Protein AF-A0A1N7G7Z3-F1 (afdb_monomer_lite)

Sequence (209 aa):
MSITRPTATTISATSTAPPRSGTTTMPTRAVGVALVGTTIGWGTAMQAIGGREGFGWYSLLGGVAALAFQATLIVLLLLECRTHAMGSGRVARTAHRVQFAVMAGAMVSTVLDAFWALHGTVIWMVFDSCWPLSMVGMAAIGIRIVIAGRWSRPLRWQTLFAQSWVLWAIPLSAVPMIGMVGGLLQILLGYGVLGLMLFRVGRLPITPA

Structure (mmCIF, N/CA/C/O backbone):
data_AF-A0A1N7G7Z3-F1
#
_entry.id   AF-A0A1N7G7Z3-F1
#
loop_
_atom_site.group_PDB
_atom_site.id
_atom_site.type_symbol
_atom_site.label_atom_id
_atom_site.label_alt_id
_atom_site.label_comp_id
_atom_site.label_asym_id
_atom_site.label_entity_id
_atom_site.label_seq_id
_atom_site.pdbx_PDB_ins_code
_atom_site.Cartn_x
_atom_site.Cartn_y
_atom_site.Cartn_z
_atom_site.occupancy
_atom_site.B_iso_or_equiv
_atom_site.auth_seq_id
_atom_site.auth_comp_id
_atom_site.auth_asym_id
_atom_site.auth_atom_id
_atom_site.pdbx_PDB_model_num
ATOM 1 N N . MET A 1 1 ? -34.031 -18.938 84.862 1.00 46.62 1 MET A N 1
ATOM 2 C CA . MET A 1 1 ? -34.509 -19.052 83.466 1.00 46.62 1 MET A CA 1
ATOM 3 C C . MET A 1 1 ? -33.484 -18.346 82.587 1.00 46.62 1 MET A C 1
ATOM 5 O O . MET A 1 1 ? -33.429 -17.127 82.620 1.00 46.62 1 MET A O 1
ATOM 9 N N . SER A 1 2 ? -32.586 -19.091 81.935 1.00 51.75 2 SER A N 1
ATOM 10 C CA . SER A 1 2 ? -31.480 -18.526 81.143 1.00 51.75 2 SER A CA 1
ATOM 11 C C . SER A 1 2 ? -31.816 -18.665 79.659 1.00 51.75 2 SER A C 1
ATOM 13 O O . SER A 1 2 ? -32.100 -19.772 79.209 1.00 51.75 2 SER A O 1
ATOM 15 N N . ILE A 1 3 ? -31.858 -17.549 78.927 1.00 58.94 3 ILE A N 1
ATOM 16 C CA . ILE A 1 3 ? -32.223 -17.496 77.505 1.00 58.94 3 ILE A CA 1
ATOM 17 C C . ILE A 1 3 ? -30.934 -17.483 76.678 1.00 58.94 3 ILE A C 1
ATOM 19 O O . ILE A 1 3 ? -30.202 -16.494 76.666 1.00 58.94 3 ILE A O 1
ATOM 23 N N . THR A 1 4 ? -30.659 -18.582 75.981 1.00 64.38 4 THR A N 1
ATOM 24 C CA . THR A 1 4 ? -29.533 -18.718 75.048 1.00 64.38 4 THR A CA 1
ATOM 25 C C . THR A 1 4 ? -29.879 -18.027 73.725 1.00 64.38 4 THR A C 1
ATOM 27 O O . THR A 1 4 ? -30.847 -18.398 73.063 1.00 64.38 4 THR A O 1
ATOM 30 N N . ARG A 1 5 ? -29.106 -17.007 73.326 1.00 60.16 5 ARG A N 1
ATOM 31 C CA . ARG A 1 5 ? -29.236 -16.347 72.013 1.00 60.16 5 ARG A CA 1
ATOM 32 C C . ARG A 1 5 ? -28.638 -17.235 70.908 1.00 60.16 5 ARG A C 1
ATOM 34 O O . ARG A 1 5 ? -27.517 -17.706 71.089 1.00 60.16 5 ARG A O 1
ATOM 41 N N . PRO A 1 6 ? -29.315 -17.421 69.762 1.00 60.53 6 PRO A N 1
ATOM 42 C CA . PRO A 1 6 ? -28.740 -18.124 68.622 1.00 60.53 6 PRO A CA 1
ATOM 43 C C . PRO A 1 6 ? -27.708 -17.252 67.890 1.00 60.53 6 PRO A C 1
ATOM 45 O O . PRO A 1 6 ? -27.943 -16.078 67.601 1.00 60.53 6 PRO A O 1
ATOM 48 N N . THR A 1 7 ? -26.559 -17.853 67.590 1.00 67.25 7 THR A N 1
ATOM 49 C CA . THR A 1 7 ? -25.477 -17.280 66.782 1.00 67.25 7 THR A CA 1
ATOM 50 C C . THR A 1 7 ? -25.920 -17.189 65.323 1.00 67.25 7 THR A C 1
ATOM 52 O O . THR A 1 7 ? -26.225 -18.205 64.702 1.00 67.25 7 THR A O 1
ATOM 55 N N . ALA A 1 8 ? -25.958 -15.978 64.766 1.00 62.19 8 ALA A N 1
ATOM 56 C CA . ALA A 1 8 ? -26.247 -15.761 63.354 1.00 62.19 8 ALA A CA 1
ATOM 57 C C . ALA A 1 8 ? -25.071 -16.247 62.489 1.00 62.19 8 ALA A C 1
ATOM 59 O O . ALA A 1 8 ? -23.960 -15.724 62.573 1.00 62.19 8 ALA A O 1
ATOM 60 N N . THR A 1 9 ? -25.320 -17.253 61.653 1.00 66.06 9 THR A N 1
ATOM 61 C CA . THR A 1 9 ? -24.391 -17.713 60.618 1.00 66.06 9 THR A CA 1
ATOM 62 C C . THR A 1 9 ? -24.369 -16.700 59.475 1.00 66.06 9 THR A C 1
ATOM 64 O O . THR A 1 9 ? -25.318 -16.600 58.700 1.00 66.06 9 THR A O 1
ATOM 67 N N . THR A 1 10 ? -23.279 -15.945 59.355 1.00 63.88 10 THR A N 1
ATOM 68 C CA . THR A 1 10 ? -23.015 -15.087 58.195 1.00 63.88 10 THR A CA 1
ATOM 69 C C . THR A 1 10 ? -22.726 -15.968 56.979 1.00 63.88 10 THR A C 1
ATOM 71 O O . THR A 1 10 ? -21.644 -16.539 56.861 1.00 63.88 10 THR A O 1
ATOM 74 N N . ILE A 1 11 ? -23.694 -16.094 56.070 1.00 66.19 11 ILE A N 1
ATOM 75 C CA . ILE A 1 11 ? -23.492 -16.724 54.761 1.00 66.19 11 ILE A CA 1
ATOM 76 C C . ILE A 1 11 ? -22.678 -15.744 53.908 1.00 66.19 11 ILE A C 1
ATOM 78 O O . ILE A 1 11 ? -23.183 -14.706 53.481 1.00 66.19 11 ILE A O 1
ATOM 82 N N . SER A 1 12 ? -21.401 -16.051 53.681 1.00 59.47 12 SER A N 1
ATOM 83 C CA . SER A 1 12 ? -20.565 -15.326 52.725 1.00 59.47 12 SER A CA 1
ATOM 84 C C . SER A 1 12 ? -21.146 -15.487 51.321 1.00 59.47 12 SER A C 1
ATOM 86 O O . SER A 1 12 ? -21.067 -16.560 50.726 1.00 59.47 12 SER A O 1
ATOM 88 N N . ALA A 1 13 ? -21.727 -14.415 50.783 1.00 63.44 13 ALA A N 1
ATOM 89 C CA . ALA A 1 13 ? -22.124 -14.350 49.385 1.00 63.44 13 ALA A CA 1
ATOM 90 C C . ALA A 1 13 ? -20.876 -14.523 48.506 1.00 63.44 13 ALA A C 1
ATOM 92 O O . ALA A 1 13 ? -19.998 -13.659 48.465 1.00 63.44 13 ALA A O 1
ATOM 93 N N . THR A 1 14 ? -20.779 -15.659 47.816 1.00 63.41 14 THR A N 1
ATOM 94 C CA . THR A 1 14 ? -19.776 -15.899 46.781 1.00 63.41 14 THR A CA 1
ATOM 95 C C . THR A 1 14 ? -19.992 -14.879 45.665 1.00 63.41 14 THR A C 1
ATOM 97 O O . THR A 1 14 ? -20.898 -15.012 44.843 1.00 63.41 14 THR A O 1
ATOM 100 N N . SER A 1 15 ? -19.174 -13.824 45.667 1.00 61.03 15 SER A N 1
ATOM 101 C CA . SER A 1 15 ? -19.118 -12.826 44.602 1.00 61.03 15 SER A CA 1
ATOM 102 C C . SER A 1 15 ? -18.729 -13.525 43.301 1.00 61.03 15 SER A C 1
ATOM 104 O O . SER A 1 15 ? -17.564 -13.841 43.058 1.00 61.03 15 SER A O 1
ATOM 106 N N . THR A 1 16 ? -19.732 -13.835 42.483 1.00 62.41 16 THR A N 1
ATOM 107 C CA . THR A 1 16 ? -19.531 -14.357 41.135 1.00 62.41 16 THR A CA 1
ATOM 108 C C . THR A 1 16 ? -19.056 -13.185 40.289 1.00 62.41 16 THR A C 1
ATOM 110 O O . THR A 1 16 ? -19.850 -12.340 39.880 1.00 62.41 16 THR A O 1
ATOM 113 N N . ALA A 1 17 ? -17.742 -13.087 40.086 1.00 65.00 17 ALA A N 1
ATOM 114 C CA . ALA A 1 17 ? -17.173 -12.102 39.178 1.00 65.00 17 ALA A CA 1
ATOM 115 C C . ALA A 1 17 ? -17.816 -12.280 37.788 1.00 65.00 17 ALA A C 1
ATOM 117 O O . ALA A 1 17 ? -17.871 -13.412 37.296 1.00 65.00 17 ALA A O 1
ATOM 118 N N . PRO A 1 18 ? -18.313 -11.206 37.146 1.00 64.88 18 PRO A N 1
ATOM 119 C CA . PRO A 1 18 ? -18.920 -11.321 35.829 1.00 64.88 18 PRO A CA 1
ATOM 120 C C . PRO A 1 18 ? -17.894 -11.891 34.839 1.00 64.88 18 PRO A C 1
ATOM 122 O O . PRO A 1 18 ? -16.705 -11.551 34.927 1.00 64.88 18 PRO A O 1
ATOM 125 N N . PRO A 1 19 ? -18.315 -12.756 33.898 1.00 59.06 19 PRO A N 1
ATOM 126 C CA . PRO A 1 19 ? -17.416 -13.293 32.892 1.00 59.06 19 PRO A CA 1
ATOM 127 C C . PRO A 1 19 ? -16.767 -12.124 32.151 1.00 59.06 19 PRO A C 1
ATOM 129 O O . PRO A 1 19 ? -17.447 -11.265 31.591 1.00 59.06 19 PRO A O 1
ATOM 132 N N . ARG A 1 20 ? -15.431 -12.068 32.172 1.00 59.44 20 ARG A N 1
ATOM 133 C CA . ARG A 1 20 ? -14.676 -11.135 31.337 1.00 59.44 20 ARG A CA 1
ATOM 134 C C . ARG A 1 20 ? -14.960 -11.506 29.886 1.00 59.44 20 ARG A C 1
ATOM 136 O O . ARG A 1 20 ? -14.344 -12.428 29.360 1.00 59.44 20 ARG A O 1
ATOM 143 N N . SER A 1 21 ? -15.8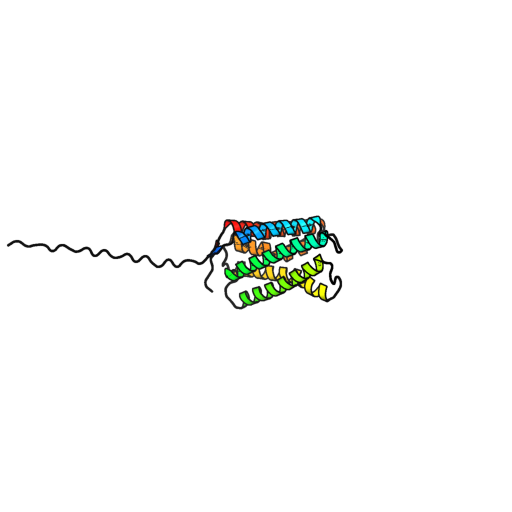85 -10.795 29.248 1.00 58.09 21 SER A N 1
ATOM 144 C CA . SER A 1 21 ? -16.067 -10.806 27.800 1.00 58.09 21 SER A CA 1
ATOM 145 C C . SER A 1 21 ? -14.757 -10.334 27.174 1.00 58.09 21 SER A C 1
ATOM 147 O O . SER A 1 21 ? -14.502 -9.136 27.069 1.00 58.09 21 SER A O 1
ATOM 149 N N . GLY A 1 22 ? -13.858 -11.268 26.873 1.00 60.38 22 GLY A N 1
ATOM 150 C CA . GLY A 1 22 ? -12.545 -10.949 26.336 1.00 60.38 22 GLY A CA 1
ATOM 151 C C . GLY A 1 22 ? -12.704 -10.309 24.966 1.00 60.38 22 GLY A C 1
ATOM 152 O O . GLY A 1 22 ? -13.015 -10.999 23.999 1.00 60.38 22 GLY A O 1
ATOM 153 N N . THR A 1 23 ? -12.490 -8.997 24.866 1.00 71.75 23 THR A N 1
ATOM 154 C CA . THR A 1 23 ? -12.434 -8.309 23.575 1.00 71.75 23 THR A CA 1
ATOM 155 C C . THR A 1 23 ? -11.308 -8.933 22.759 1.00 71.75 23 THR A C 1
ATOM 157 O O . THR A 1 23 ? -10.129 -8.780 23.089 1.00 71.75 23 THR A O 1
ATOM 160 N N . THR A 1 24 ? -11.651 -9.678 21.709 1.00 84.81 24 THR A N 1
ATOM 161 C CA . THR A 1 24 ? -10.646 -10.262 20.821 1.00 84.81 24 THR A CA 1
ATOM 162 C C . THR A 1 24 ? -9.911 -9.127 20.110 1.00 84.81 24 THR A C 1
ATOM 164 O O . THR A 1 24 ? -10.528 -8.181 19.619 1.00 84.81 24 THR A O 1
ATOM 167 N N . THR A 1 25 ? -8.580 -9.187 20.083 1.00 88.94 25 THR A N 1
ATOM 168 C CA . THR A 1 25 ? -7.741 -8.159 19.456 1.00 88.94 25 THR A CA 1
ATOM 169 C C . THR A 1 25 ? -6.789 -8.775 18.443 1.00 88.94 25 THR A C 1
ATOM 171 O O . THR A 1 25 ? -6.317 -9.894 18.634 1.00 88.94 25 THR A O 1
ATOM 174 N N . MET A 1 26 ? -6.479 -8.031 17.382 1.00 90.44 26 MET A N 1
ATOM 175 C CA . MET A 1 26 ? -5.480 -8.407 16.385 1.00 90.44 26 MET A CA 1
ATOM 176 C C . MET A 1 26 ? -4.156 -7.689 16.621 1.00 90.44 26 MET A C 1
ATOM 178 O O . MET A 1 26 ? -4.172 -6.465 16.751 1.00 90.44 26 MET A O 1
ATOM 182 N N . PRO A 1 27 ? -3.010 -8.395 16.637 1.00 93.56 27 PRO A N 1
ATOM 183 C CA . PRO A 1 27 ? -1.702 -7.760 16.729 1.00 93.56 27 PRO A CA 1
ATOM 184 C C . PRO A 1 27 ? -1.373 -6.986 15.445 1.00 93.56 27 PRO A C 1
ATOM 186 O O . PRO A 1 27 ? -1.546 -7.495 14.341 1.00 93.56 27 PRO A O 1
ATOM 189 N N . THR A 1 28 ? -0.854 -5.765 15.587 1.00 96.75 28 THR A N 1
ATOM 190 C CA . THR A 1 28 ? -0.563 -4.864 14.453 1.00 96.75 28 THR A CA 1
ATOM 191 C C . THR A 1 28 ? 0.908 -4.488 14.313 1.00 96.75 28 THR A C 1
ATOM 193 O O . THR A 1 28 ? 1.283 -3.870 13.320 1.00 96.75 28 THR A O 1
ATOM 196 N N . ARG A 1 29 ? 1.769 -4.870 15.268 1.00 97.19 29 ARG A N 1
ATOM 197 C CA . ARG A 1 29 ? 3.187 -4.465 15.265 1.00 97.19 29 ARG A CA 1
ATOM 198 C C . ARG A 1 29 ? 3.951 -4.939 14.037 1.00 97.19 29 ARG A C 1
ATOM 200 O O . ARG A 1 29 ? 4.635 -4.135 13.417 1.00 97.19 29 ARG A O 1
ATOM 207 N N . ALA A 1 30 ? 3.804 -6.213 13.683 1.00 97.31 30 ALA A N 1
ATOM 208 C CA . ALA A 1 30 ? 4.478 -6.788 12.522 1.00 97.31 30 ALA A CA 1
ATOM 209 C C . ALA A 1 30 ? 4.024 -6.118 11.216 1.00 97.31 30 ALA A C 1
ATOM 211 O O . ALA A 1 30 ? 4.864 -5.766 10.395 1.00 97.31 30 ALA A O 1
ATOM 212 N N . VAL A 1 31 ? 2.717 -5.858 11.075 1.00 97.81 31 VAL A N 1
ATOM 213 C CA . VAL A 1 31 ? 2.161 -5.109 9.934 1.00 97.81 31 VAL A CA 1
ATOM 214 C C . VAL A 1 31 ? 2.763 -3.708 9.875 1.00 97.81 31 VAL A C 1
ATOM 216 O O . VAL A 1 31 ? 3.188 -3.272 8.815 1.00 97.81 31 VAL A O 1
ATOM 219 N N . GLY A 1 32 ? 2.861 -3.027 11.021 1.00 98.00 32 GLY A N 1
ATOM 220 C CA . GLY A 1 32 ? 3.461 -1.700 11.113 1.00 98.00 32 GLY A CA 1
ATOM 221 C C . GLY A 1 32 ? 4.932 -1.660 10.689 1.00 98.00 32 GLY A C 1
ATOM 222 O O . GLY A 1 32 ? 5.306 -0.812 9.884 1.00 98.00 32 GLY A O 1
ATOM 223 N N . VAL A 1 33 ? 5.751 -2.596 11.183 1.00 98.50 33 VAL A N 1
ATOM 224 C CA . VAL A 1 33 ? 7.179 -2.702 10.823 1.00 98.50 33 VAL A CA 1
ATOM 225 C C . VAL A 1 33 ? 7.352 -3.020 9.343 1.00 98.50 33 VAL A C 1
ATOM 227 O O . VAL A 1 33 ? 8.122 -2.338 8.668 1.00 98.50 33 VAL A O 1
ATOM 230 N N . ALA A 1 34 ? 6.617 -4.015 8.835 1.00 98.38 34 ALA A N 1
ATOM 231 C CA . ALA A 1 34 ? 6.645 -4.366 7.421 1.00 98.38 34 ALA A CA 1
ATOM 232 C C . ALA A 1 34 ? 6.274 -3.154 6.562 1.00 98.38 34 ALA A C 1
ATOM 234 O O . ALA A 1 34 ? 6.998 -2.830 5.627 1.00 98.38 34 ALA A O 1
ATOM 235 N N . LEU A 1 35 ? 5.208 -2.434 6.933 1.00 98.31 35 LEU A N 1
ATOM 236 C CA . LEU A 1 35 ? 4.720 -1.291 6.169 1.00 98.31 35 LEU A CA 1
ATOM 237 C C . LEU A 1 35 ? 5.753 -0.171 6.123 1.00 98.31 35 LEU A C 1
ATOM 239 O O . LEU A 1 35 ? 6.041 0.310 5.035 1.00 98.31 35 LEU A O 1
ATOM 243 N N . VAL A 1 36 ? 6.378 0.190 7.247 1.00 98.56 36 VAL A N 1
ATOM 244 C CA . VAL A 1 36 ? 7.469 1.181 7.253 1.00 98.56 36 VAL A CA 1
ATOM 245 C C . VAL A 1 36 ? 8.628 0.723 6.365 1.00 98.56 36 VAL A C 1
ATOM 247 O O . VAL A 1 36 ? 9.058 1.473 5.490 1.00 98.56 36 VAL A O 1
ATOM 250 N N . GLY A 1 37 ? 9.107 -0.509 6.559 1.00 98.38 37 GLY A N 1
ATOM 251 C CA . GLY A 1 37 ? 10.270 -1.034 5.846 1.00 98.38 37 GLY A CA 1
ATOM 252 C C . GLY A 1 37 ? 10.066 -1.077 4.333 1.00 98.38 37 GLY A C 1
ATOM 253 O O . GLY A 1 37 ? 10.891 -0.554 3.585 1.00 98.38 37 GLY A O 1
ATOM 254 N N . THR A 1 38 ? 8.947 -1.637 3.869 1.00 98.38 38 THR A N 1
ATOM 255 C CA . THR A 1 38 ? 8.678 -1.756 2.430 1.00 98.38 38 THR A CA 1
ATOM 256 C C . THR A 1 38 ? 8.303 -0.424 1.789 1.00 98.38 38 THR A C 1
ATOM 258 O O . THR A 1 38 ? 8.626 -0.212 0.627 1.00 98.38 38 THR A O 1
ATOM 261 N N . THR A 1 39 ? 7.680 0.498 2.535 1.00 98.00 39 THR A N 1
ATOM 262 C CA . THR A 1 39 ? 7.415 1.875 2.070 1.00 98.00 39 THR A CA 1
ATOM 263 C C . THR A 1 39 ? 8.723 2.608 1.782 1.00 98.00 39 THR A C 1
ATOM 265 O O . THR A 1 39 ? 8.874 3.193 0.713 1.00 98.00 39 THR A O 1
ATOM 268 N N . ILE A 1 40 ? 9.683 2.556 2.714 1.00 97.31 40 ILE A N 1
ATOM 269 C CA . ILE A 1 40 ? 11.003 3.173 2.525 1.00 97.31 40 ILE A CA 1
ATOM 270 C C . ILE A 1 40 ? 11.734 2.484 1.373 1.00 97.31 40 ILE A C 1
ATOM 272 O O . ILE A 1 40 ? 12.188 3.163 0.459 1.00 97.31 40 ILE A O 1
ATOM 276 N N . GLY A 1 41 ? 11.799 1.149 1.379 1.00 96.69 41 GLY A N 1
ATOM 277 C CA . GLY A 1 41 ? 12.506 0.385 0.351 1.00 96.69 41 GLY A CA 1
ATOM 278 C C . GLY A 1 41 ? 12.002 0.679 -1.063 1.00 96.69 41 GLY A C 1
ATOM 279 O O . GLY A 1 41 ? 12.796 0.994 -1.948 1.00 96.69 41 GLY A O 1
ATOM 280 N N . TRP A 1 42 ? 10.684 0.641 -1.271 1.00 96.69 42 TRP A N 1
ATOM 281 C CA . TRP A 1 42 ? 10.097 0.942 -2.575 1.00 96.69 42 TRP A CA 1
ATOM 282 C C . TRP A 1 42 ? 10.200 2.422 -2.947 1.00 96.69 42 TRP A C 1
ATOM 284 O O . TRP A 1 42 ? 10.588 2.730 -4.070 1.00 96.69 42 TRP A O 1
ATOM 294 N N . GLY A 1 43 ? 9.943 3.340 -2.010 1.00 93.81 43 GLY A N 1
ATOM 295 C CA . GLY A 1 43 ? 10.096 4.774 -2.257 1.00 93.81 43 GLY A CA 1
ATOM 296 C C . GLY A 1 43 ? 11.524 5.147 -2.671 1.00 93.81 43 GLY A C 1
ATOM 297 O O . GLY A 1 43 ? 11.726 5.884 -3.635 1.00 93.81 43 GLY A O 1
ATOM 298 N N . THR A 1 44 ? 12.535 4.585 -2.002 1.00 93.06 44 THR A N 1
ATOM 299 C CA . THR A 1 44 ? 13.942 4.770 -2.380 1.00 93.06 44 THR A CA 1
ATOM 300 C C . THR A 1 44 ? 14.247 4.164 -3.749 1.00 93.06 44 THR A C 1
ATOM 302 O O . THR A 1 44 ? 14.925 4.808 -4.549 1.00 93.06 44 THR A O 1
ATOM 305 N N . ALA A 1 45 ? 13.727 2.968 -4.052 1.00 93.62 45 ALA A N 1
ATOM 306 C CA . ALA A 1 45 ? 13.888 2.357 -5.369 1.00 93.62 45 ALA A CA 1
ATOM 307 C C . ALA A 1 45 ? 13.280 3.237 -6.475 1.00 93.62 45 ALA A C 1
ATOM 309 O O . ALA A 1 45 ? 13.971 3.555 -7.439 1.00 93.62 45 ALA A O 1
ATOM 310 N N . MET A 1 46 ? 12.047 3.730 -6.312 1.00 90.00 46 MET A N 1
ATOM 311 C CA . MET A 1 46 ? 11.425 4.645 -7.280 1.00 90.00 46 MET A CA 1
ATOM 312 C C . MET A 1 46 ? 12.318 5.852 -7.596 1.00 90.00 46 MET A C 1
ATOM 314 O O . MET A 1 46 ? 12.528 6.160 -8.766 1.00 90.00 46 MET A O 1
ATOM 318 N N . GLN A 1 47 ? 12.906 6.492 -6.581 1.00 90.00 47 GLN A N 1
ATOM 319 C CA . GLN A 1 47 ? 13.760 7.666 -6.797 1.00 90.00 47 GLN A CA 1
ATOM 320 C C . GLN A 1 47 ? 15.099 7.338 -7.452 1.00 90.00 47 GLN A C 1
ATOM 322 O O . GLN A 1 47 ? 15.587 8.107 -8.276 1.00 90.00 47 GLN A O 1
ATOM 327 N N . ALA A 1 48 ? 15.720 6.225 -7.066 1.00 90.62 48 ALA A N 1
ATOM 328 C CA . ALA A 1 48 ? 17.053 5.882 -7.542 1.00 90.62 48 ALA A CA 1
ATOM 329 C C . ALA A 1 48 ? 17.039 5.343 -8.981 1.00 90.62 48 ALA A C 1
ATOM 331 O O . ALA A 1 48 ? 18.003 5.539 -9.728 1.00 90.62 48 ALA A O 1
ATOM 332 N N . ILE A 1 49 ? 15.981 4.613 -9.352 1.00 91.31 49 ILE A N 1
ATOM 333 C CA . ILE A 1 49 ? 15.974 3.774 -10.559 1.00 91.31 49 ILE A CA 1
ATOM 334 C C . ILE A 1 49 ? 14.678 3.852 -11.380 1.00 91.31 49 ILE A C 1
ATOM 336 O O . ILE A 1 49 ? 14.652 3.299 -12.472 1.00 91.31 49 ILE A O 1
ATOM 340 N N . GLY A 1 50 ? 13.635 4.554 -10.923 1.00 81.81 50 GLY A N 1
ATOM 341 C CA . GLY A 1 50 ? 12.312 4.553 -11.567 1.00 81.81 50 GLY A CA 1
ATOM 342 C C . GLY A 1 50 ? 12.240 5.197 -12.956 1.00 81.81 50 GLY A C 1
ATOM 343 O O . GLY A 1 50 ? 11.287 4.948 -13.679 1.00 81.81 50 GLY A O 1
ATOM 344 N N . GLY A 1 51 ? 13.237 5.994 -13.350 1.00 82.81 51 GLY A N 1
ATOM 345 C CA . GLY A 1 51 ? 13.330 6.578 -14.697 1.00 82.81 51 GLY A CA 1
ATOM 346 C C . GLY A 1 51 ? 14.128 5.741 -15.701 1.00 82.81 51 GLY A C 1
ATOM 347 O O . GLY A 1 51 ? 14.479 6.249 -16.761 1.00 82.81 51 GLY A O 1
ATOM 348 N N . ARG A 1 52 ? 14.513 4.508 -15.350 1.00 87.06 52 ARG A N 1
ATOM 349 C CA . ARG A 1 52 ? 15.322 3.637 -16.212 1.00 87.06 52 ARG A CA 1
ATOM 350 C C . ARG A 1 52 ? 14.437 2.600 -16.890 1.00 87.06 52 ARG A C 1
ATOM 352 O O . ARG A 1 52 ? 13.730 1.864 -16.212 1.00 87.06 52 ARG A O 1
ATOM 359 N N . GLU A 1 53 ? 14.542 2.518 -18.209 1.00 87.69 53 GLU A N 1
ATOM 360 C CA . GLU A 1 53 ? 13.813 1.556 -19.036 1.00 87.69 53 GLU A CA 1
ATOM 361 C C . GLU A 1 53 ? 14.692 0.360 -19.432 1.00 87.69 53 GLU A C 1
ATOM 363 O O . GLU A 1 53 ? 15.925 0.445 -19.442 1.00 87.69 53 GLU A O 1
ATOM 368 N N . GLY A 1 54 ? 14.046 -0.749 -19.796 1.00 90.38 54 GLY A N 1
ATOM 369 C CA . GLY A 1 54 ? 14.691 -1.974 -20.257 1.00 90.38 54 GLY A CA 1
ATOM 370 C C . GLY A 1 54 ? 14.927 -3.019 -19.163 1.00 90.38 54 GLY A C 1
ATOM 371 O O . GLY A 1 54 ? 14.826 -2.760 -17.963 1.00 90.38 54 GLY A O 1
ATOM 372 N N . PHE A 1 55 ? 15.262 -4.235 -19.599 1.00 92.94 55 PHE A N 1
ATOM 373 C CA . PHE A 1 55 ? 15.586 -5.343 -18.703 1.00 92.94 55 PHE A CA 1
ATOM 374 C C . PHE A 1 55 ? 16.987 -5.196 -18.098 1.00 92.94 55 PHE A C 1
ATOM 376 O O . PHE A 1 55 ? 17.970 -4.985 -18.810 1.00 92.94 55 PHE A O 1
ATOM 383 N N . GLY A 1 56 ? 17.101 -5.393 -16.786 1.00 93.19 56 GLY A N 1
ATOM 384 C CA . GLY A 1 56 ? 18.390 -5.488 -16.114 1.00 93.19 56 GLY A CA 1
ATOM 385 C C . GLY A 1 56 ? 18.264 -5.583 -14.600 1.00 93.19 56 GLY A C 1
ATOM 386 O O . GLY A 1 56 ? 17.178 -5.694 -14.037 1.00 93.19 56 GLY A O 1
ATOM 387 N N . TRP A 1 57 ? 19.394 -5.504 -13.901 1.00 94.38 57 TRP A N 1
ATOM 388 C CA . TRP A 1 57 ? 19.383 -5.582 -12.438 1.00 94.38 57 TRP A CA 1
ATOM 389 C C . TRP A 1 57 ? 18.588 -4.434 -11.790 1.00 94.38 57 TRP A C 1
ATOM 391 O O . TRP A 1 57 ? 17.988 -4.630 -10.735 1.00 94.38 57 TRP A O 1
ATOM 401 N N . TYR A 1 58 ? 18.544 -3.261 -12.434 1.00 93.31 58 TYR A N 1
ATOM 402 C CA . TYR A 1 58 ? 17.733 -2.126 -11.995 1.00 93.31 58 TYR A CA 1
ATOM 403 C C . TYR A 1 58 ? 16.235 -2.463 -12.018 1.00 93.31 58 TYR A C 1
ATOM 405 O O . TYR A 1 58 ? 15.578 -2.307 -10.991 1.00 93.31 58 TYR A O 1
ATOM 413 N N . SER A 1 59 ? 15.706 -2.985 -13.133 1.00 93.06 59 SER A N 1
ATOM 414 C CA . SER A 1 59 ? 14.287 -3.361 -13.243 1.00 93.06 59 SER A CA 1
ATOM 415 C C . SER A 1 59 ? 13.921 -4.467 -12.248 1.00 93.06 59 SER A C 1
ATOM 417 O O . SER A 1 59 ? 12.895 -4.377 -11.577 1.00 93.06 59 SER A O 1
ATOM 419 N N . LEU A 1 60 ? 14.801 -5.458 -12.063 1.00 95.81 60 LEU A N 1
ATOM 420 C CA . LEU A 1 60 ? 14.611 -6.530 -11.082 1.00 95.81 60 LEU A CA 1
ATOM 421 C C . LEU A 1 60 ? 14.561 -6.001 -9.644 1.00 95.81 60 LEU A C 1
ATOM 423 O O . LEU A 1 60 ? 13.664 -6.366 -8.886 1.00 95.81 60 LEU A O 1
ATOM 427 N N . LEU A 1 61 ? 15.491 -5.122 -9.261 1.00 96.00 61 LEU A N 1
ATOM 428 C CA . LEU A 1 61 ? 15.517 -4.537 -7.920 1.00 96.00 61 LEU A CA 1
ATOM 429 C C . LEU A 1 61 ? 14.277 -3.670 -7.660 1.00 96.00 61 LEU A C 1
ATOM 431 O O . LEU A 1 61 ? 13.670 -3.771 -6.592 1.00 96.00 61 LEU A O 1
ATOM 435 N N . GLY A 1 62 ? 13.884 -2.850 -8.640 1.00 95.12 62 GLY A N 1
ATOM 436 C CA . GLY A 1 62 ? 12.672 -2.033 -8.572 1.00 95.12 62 GLY A CA 1
ATOM 437 C C . GLY A 1 62 ? 11.416 -2.889 -8.428 1.00 95.12 62 GLY A C 1
ATOM 438 O O . GLY A 1 62 ? 10.598 -2.637 -7.542 1.00 95.12 62 GLY A O 1
ATOM 439 N N . GLY A 1 63 ? 11.318 -3.953 -9.226 1.00 96.19 63 GLY A N 1
ATOM 440 C CA . GLY A 1 63 ? 10.234 -4.927 -9.169 1.00 96.19 63 GLY A CA 1
ATOM 441 C C . GLY A 1 63 ? 10.144 -5.648 -7.826 1.00 96.19 63 GLY A C 1
ATOM 442 O O . GLY A 1 63 ? 9.065 -5.729 -7.247 1.00 96.19 63 GLY A O 1
ATOM 443 N N . VAL A 1 64 ? 11.267 -6.111 -7.267 1.00 98.00 64 VAL A N 1
ATOM 444 C CA . VAL A 1 64 ? 11.296 -6.752 -5.938 1.00 98.00 64 VAL A CA 1
ATOM 445 C C . VAL A 1 64 ? 10.849 -5.783 -4.844 1.00 98.00 64 VAL A C 1
ATOM 447 O O . VAL A 1 64 ? 10.040 -6.154 -3.991 1.00 98.00 64 VAL A O 1
ATOM 450 N N . ALA A 1 65 ? 11.331 -4.537 -4.868 1.00 97.56 65 ALA A N 1
ATOM 451 C CA . ALA A 1 65 ? 10.926 -3.526 -3.895 1.00 97.56 65 ALA A CA 1
ATOM 452 C C . ALA A 1 65 ? 9.421 -3.211 -3.999 1.00 97.56 65 ALA A C 1
ATOM 454 O O . ALA A 1 65 ? 8.729 -3.157 -2.979 1.00 97.56 65 ALA A O 1
ATOM 455 N N . ALA A 1 66 ? 8.901 -3.078 -5.223 1.00 96.88 66 ALA A N 1
ATOM 456 C CA . ALA A 1 66 ? 7.481 -2.863 -5.489 1.00 96.88 66 ALA A CA 1
ATOM 457 C C . ALA A 1 66 ? 6.617 -4.050 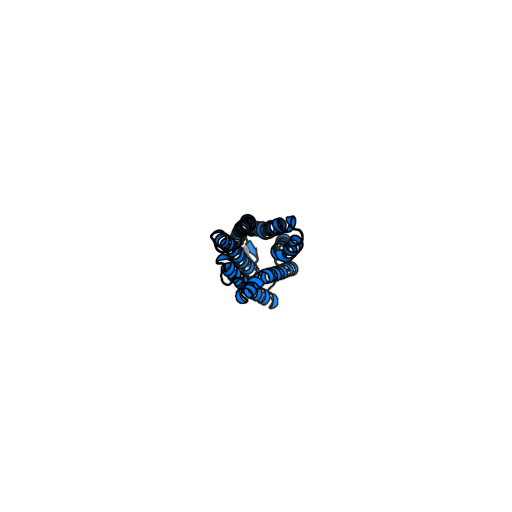-5.034 1.00 96.88 66 ALA A C 1
ATOM 459 O O . ALA A 1 66 ? 5.627 -3.847 -4.331 1.00 96.88 66 ALA A O 1
ATOM 460 N N . LEU A 1 67 ? 7.018 -5.288 -5.342 1.00 98.25 67 LEU A N 1
ATOM 461 C CA . LEU A 1 67 ? 6.321 -6.503 -4.909 1.00 98.25 67 LEU A CA 1
ATOM 462 C C . LEU A 1 67 ? 6.299 -6.638 -3.387 1.00 98.25 67 LEU A C 1
ATOM 464 O O . LEU A 1 67 ? 5.268 -7.002 -2.822 1.00 98.25 67 LEU A O 1
ATOM 468 N N . ALA A 1 68 ? 7.405 -6.317 -2.710 1.00 98.50 68 ALA A N 1
ATOM 469 C CA . ALA A 1 68 ? 7.455 -6.313 -1.252 1.00 98.50 68 ALA A CA 1
ATOM 470 C C . ALA A 1 68 ? 6.464 -5.295 -0.665 1.00 98.50 68 ALA A C 1
ATOM 472 O O . ALA A 1 68 ? 5.731 -5.610 0.272 1.00 98.50 68 ALA A O 1
ATOM 473 N N . PHE A 1 69 ? 6.388 -4.094 -1.244 1.00 98.19 69 PHE A N 1
ATOM 474 C CA . PHE A 1 69 ? 5.409 -3.088 -0.840 1.00 98.19 69 PHE A CA 1
ATOM 475 C C . PHE A 1 69 ? 3.964 -3.542 -1.101 1.00 98.19 69 PHE A C 1
ATOM 477 O O . PHE A 1 69 ? 3.147 -3.508 -0.180 1.00 98.19 69 PHE A O 1
ATOM 484 N N . GLN A 1 70 ? 3.656 -4.054 -2.297 1.00 98.31 70 GLN A N 1
ATOM 485 C CA . GLN A 1 70 ? 2.333 -4.589 -2.651 1.00 98.31 70 GLN A CA 1
ATOM 486 C C . GLN A 1 70 ? 1.908 -5.743 -1.729 1.00 98.31 70 GLN A C 1
ATOM 488 O O . GLN A 1 70 ? 0.774 -5.764 -1.246 1.00 98.31 70 GLN A O 1
ATOM 493 N N . ALA A 1 71 ? 2.816 -6.669 -1.411 1.00 98.44 71 ALA A N 1
ATOM 494 C CA . ALA A 1 71 ? 2.554 -7.755 -0.469 1.00 98.44 71 ALA A CA 1
ATOM 495 C C . ALA A 1 71 ? 2.195 -7.219 0.925 1.00 98.44 71 ALA A C 1
ATOM 497 O O . ALA A 1 71 ? 1.252 -7.699 1.561 1.00 98.44 71 ALA A O 1
ATOM 498 N N . THR A 1 72 ? 2.878 -6.173 1.388 1.00 98.38 72 THR A N 1
ATOM 499 C CA . THR A 1 72 ? 2.528 -5.525 2.653 1.00 98.38 72 THR A CA 1
ATOM 500 C C . THR A 1 72 ? 1.173 -4.813 2.593 1.00 98.38 72 THR A C 1
ATOM 502 O O . THR A 1 72 ? 0.425 -4.857 3.572 1.00 98.38 72 THR A O 1
ATOM 505 N N . LEU A 1 73 ? 0.795 -4.220 1.455 1.00 98.12 73 LEU A N 1
ATOM 506 C CA . LEU A 1 73 ? -0.553 -3.668 1.264 1.00 98.12 73 LEU A CA 1
ATOM 507 C C . LEU A 1 73 ? -1.637 -4.753 1.317 1.00 98.12 73 LEU A C 1
ATOM 509 O O . LEU A 1 73 ? -2.697 -4.524 1.897 1.00 98.12 73 LEU A O 1
ATOM 513 N N . ILE A 1 74 ? -1.371 -5.954 0.795 1.00 98.38 74 ILE A N 1
ATOM 514 C CA . ILE A 1 74 ? -2.270 -7.110 0.952 1.00 98.38 74 ILE A CA 1
ATOM 515 C C . ILE A 1 74 ? -2.428 -7.466 2.433 1.00 98.38 74 ILE A C 1
ATOM 517 O O . ILE A 1 74 ? -3.547 -7.683 2.899 1.00 98.38 74 ILE A O 1
ATOM 521 N N . VAL A 1 75 ? -1.337 -7.485 3.203 1.00 98.19 75 VAL A N 1
ATOM 522 C CA . VAL A 1 75 ? -1.397 -7.732 4.654 1.00 98.19 75 VAL A CA 1
ATOM 523 C C . VAL A 1 75 ? -2.192 -6.639 5.378 1.00 98.19 75 VAL A C 1
ATOM 525 O O . VAL A 1 75 ? -2.980 -6.953 6.274 1.00 98.19 75 VAL A O 1
ATOM 528 N N . LEU A 1 76 ? -2.044 -5.373 4.979 1.00 97.88 76 LEU A N 1
ATOM 529 C CA . LEU A 1 76 ? -2.845 -4.263 5.499 1.00 97.88 76 LEU A CA 1
ATOM 530 C C . LEU A 1 76 ? -4.340 -4.448 5.183 1.00 97.88 76 LEU A C 1
ATOM 532 O O . LEU A 1 76 ? -5.165 -4.368 6.091 1.00 97.88 76 LEU A O 1
ATOM 536 N N . LEU A 1 77 ? -4.695 -4.799 3.945 1.00 97.62 77 LEU A N 1
ATOM 537 C CA . LEU A 1 77 ? -6.075 -5.111 3.552 1.00 97.62 77 LEU A CA 1
ATOM 538 C C . LEU A 1 77 ? -6.650 -6.299 4.333 1.00 97.62 77 LEU A C 1
ATOM 540 O O . LEU A 1 77 ? -7.819 -6.300 4.720 1.00 97.62 77 LEU A O 1
ATOM 544 N N . LEU A 1 78 ? -5.837 -7.322 4.606 1.00 97.06 78 LEU A N 1
ATOM 545 C CA . LEU A 1 78 ? -6.240 -8.450 5.448 1.00 97.06 78 LEU A CA 1
ATOM 546 C C . LEU A 1 78 ? -6.490 -8.010 6.896 1.00 97.06 78 LEU A C 1
ATOM 548 O O . LEU A 1 78 ? -7.434 -8.495 7.525 1.00 97.06 78 LEU A O 1
ATOM 552 N N . LEU A 1 79 ? -5.679 -7.092 7.429 1.00 96.50 79 LEU A N 1
ATOM 553 C CA . LEU A 1 79 ? -5.907 -6.488 8.742 1.00 96.50 79 LEU A CA 1
ATOM 554 C C . LEU A 1 79 ? -7.223 -5.694 8.761 1.00 96.50 79 LEU A C 1
ATOM 556 O O . LEU A 1 79 ? -8.010 -5.838 9.698 1.00 96.50 79 LEU A O 1
ATOM 560 N N . GLU A 1 80 ? -7.504 -4.912 7.722 1.00 96.19 80 GLU A N 1
ATOM 561 C CA . GLU A 1 80 ? -8.759 -4.166 7.559 1.00 96.19 80 GLU A CA 1
ATOM 562 C C . GLU A 1 80 ? -9.976 -5.095 7.466 1.00 96.19 80 GLU A C 1
ATOM 564 O O . GLU A 1 80 ? -10.980 -4.864 8.147 1.00 96.19 80 GLU A O 1
ATOM 569 N N . CYS A 1 81 ? -9.865 -6.201 6.722 1.00 95.19 81 CYS A N 1
ATOM 570 C CA . CYS A 1 81 ? -10.884 -7.252 6.666 1.00 95.19 81 CYS A CA 1
ATOM 571 C C . CYS A 1 81 ? -11.168 -7.831 8.053 1.00 95.19 81 CYS A C 1
ATOM 573 O O . CYS A 1 81 ? -12.318 -7.902 8.481 1.00 95.19 81 CYS A O 1
ATOM 575 N N . ARG A 1 82 ? -10.109 -8.256 8.753 1.00 93.62 82 ARG A N 1
ATOM 576 C CA . ARG A 1 82 ? -10.192 -8.978 10.033 1.00 93.62 82 ARG A CA 1
ATOM 577 C C . ARG A 1 82 ? -10.643 -8.095 11.189 1.00 93.62 82 ARG A C 1
ATOM 579 O O . ARG A 1 82 ? -11.251 -8.587 12.129 1.00 93.62 82 ARG A O 1
ATOM 586 N N . THR A 1 83 ? -10.359 -6.798 11.122 1.00 94.00 83 THR A N 1
ATOM 587 C CA . THR A 1 83 ? -10.843 -5.810 12.099 1.00 94.00 83 THR A CA 1
ATOM 588 C C . THR A 1 83 ? -12.189 -5.203 11.705 1.00 94.00 83 THR A C 1
ATOM 590 O O . THR A 1 83 ? -12.713 -4.363 12.435 1.00 94.00 83 THR A O 1
ATOM 593 N N . HIS A 1 84 ? -12.762 -5.618 10.568 1.00 94.12 84 HIS A N 1
ATOM 594 C CA . HIS A 1 84 ? -13.981 -5.048 9.999 1.00 94.12 84 HIS A CA 1
ATOM 595 C C . HIS A 1 84 ? -13.909 -3.521 9.869 1.00 94.12 84 HIS A C 1
ATOM 597 O O . HIS A 1 84 ? -14.876 -2.819 10.166 1.00 94.12 84 HIS A O 1
ATOM 603 N N . ALA A 1 85 ? -12.772 -2.993 9.405 1.00 93.38 85 ALA A N 1
ATOM 604 C CA . ALA A 1 85 ? -12.508 -1.556 9.325 1.00 93.38 85 ALA A CA 1
ATOM 605 C C . ALA A 1 85 ? -13.579 -0.800 8.512 1.00 93.38 85 ALA A C 1
ATOM 607 O O . ALA A 1 85 ? -14.018 0.274 8.914 1.00 93.38 85 ALA A O 1
ATOM 608 N N . MET A 1 86 ? -14.066 -1.400 7.418 1.00 94.06 86 MET A N 1
ATOM 609 C CA . MET A 1 86 ? -15.173 -0.888 6.591 1.00 94.06 86 MET A CA 1
ATOM 610 C C . MET A 1 86 ? -16.583 -1.298 7.072 1.00 94.06 86 MET A C 1
ATOM 612 O O . MET A 1 86 ? -17.584 -0.902 6.471 1.00 94.06 86 MET A O 1
ATOM 616 N N . GLY A 1 87 ? -16.690 -2.103 8.131 1.00 91.38 87 GLY A N 1
ATOM 617 C CA . GLY A 1 87 ? -17.914 -2.778 8.577 1.00 91.38 87 GLY A CA 1
ATOM 618 C C . GLY A 1 87 ? -18.055 -4.222 8.065 1.00 91.38 87 GLY A C 1
ATOM 619 O O . GLY A 1 87 ? -17.184 -4.743 7.371 1.00 91.38 87 GLY A O 1
ATOM 620 N N . SER A 1 88 ? -19.166 -4.880 8.419 1.00 88.75 88 SER A N 1
ATOM 621 C CA . SER A 1 88 ? -19.413 -6.313 8.168 1.00 88.75 88 SER A CA 1
ATOM 622 C C . SER A 1 88 ? -20.345 -6.610 6.982 1.00 88.75 88 SER A C 1
ATOM 624 O O . SER A 1 88 ? -20.562 -7.773 6.645 1.00 88.75 88 SER A O 1
ATOM 626 N N . GLY A 1 89 ? -20.882 -5.590 6.304 1.00 91.56 89 GLY A N 1
ATOM 627 C CA . GLY A 1 89 ? -21.873 -5.749 5.230 1.00 91.56 89 GLY A CA 1
ATOM 628 C C . GLY A 1 89 ? -21.347 -6.388 3.932 1.00 91.56 89 GLY A C 1
ATOM 629 O O . GLY A 1 89 ? -20.141 -6.499 3.701 1.00 91.56 89 GLY A O 1
ATOM 630 N N . ARG A 1 90 ? -22.271 -6.764 3.030 1.00 93.25 90 ARG A N 1
ATOM 631 C CA . ARG A 1 90 ? -21.944 -7.340 1.704 1.00 93.25 90 ARG A CA 1
ATOM 632 C C . ARG A 1 90 ? -21.015 -6.439 0.891 1.00 93.25 90 ARG A C 1
ATOM 634 O O . ARG A 1 90 ? -20.062 -6.941 0.313 1.00 93.25 90 ARG A O 1
ATOM 641 N N . VAL A 1 91 ? -21.259 -5.127 0.911 1.00 92.94 91 VAL A N 1
ATOM 642 C CA . VAL A 1 91 ? -20.440 -4.130 0.204 1.00 92.94 91 VAL A CA 1
ATOM 643 C C . VAL A 1 91 ? -18.982 -4.184 0.660 1.00 92.94 91 VAL A C 1
ATOM 645 O O . VAL A 1 91 ? -18.097 -4.270 -0.181 1.00 92.94 91 VAL A O 1
ATOM 648 N N . ALA A 1 92 ? -18.724 -4.225 1.972 1.00 93.62 92 ALA A N 1
ATOM 649 C CA . ALA A 1 92 ? -17.362 -4.306 2.501 1.00 93.62 92 ALA A CA 1
ATOM 650 C C . ALA A 1 92 ? -16.658 -5.598 2.060 1.00 93.62 92 ALA A C 1
ATOM 652 O O . ALA A 1 92 ? -15.485 -5.572 1.698 1.00 93.62 92 ALA A O 1
ATOM 653 N N . ARG A 1 93 ? -17.370 -6.733 2.042 1.00 94.06 93 ARG A N 1
ATOM 654 C CA . ARG A 1 93 ? -16.806 -8.010 1.575 1.00 94.06 93 ARG A CA 1
ATOM 655 C C . ARG A 1 93 ? -16.501 -7.999 0.080 1.00 94.06 93 ARG A C 1
ATOM 657 O O . ARG A 1 93 ? -15.434 -8.454 -0.317 1.00 94.06 93 ARG A O 1
ATOM 664 N N . THR A 1 94 ? -17.420 -7.491 -0.740 1.00 95.94 94 THR A N 1
ATOM 665 C CA . THR A 1 94 ? -17.216 -7.396 -2.190 1.00 95.94 94 THR A CA 1
ATOM 666 C C . THR A 1 94 ? -16.075 -6.442 -2.519 1.00 95.94 94 THR A C 1
ATOM 668 O O . THR A 1 94 ? -15.212 -6.811 -3.306 1.00 95.94 94 THR A O 1
ATOM 671 N N . ALA A 1 95 ? -16.016 -5.277 -1.868 1.00 96.12 95 ALA A N 1
ATOM 672 C CA . ALA A 1 95 ? -14.949 -4.301 -2.069 1.00 96.12 95 ALA A CA 1
ATOM 673 C C . ALA A 1 95 ? -13.564 -4.907 -1.803 1.00 96.12 95 ALA A C 1
ATOM 675 O O . ALA A 1 95 ? -12.704 -4.835 -2.672 1.00 96.12 95 ALA A O 1
ATOM 676 N N . HIS A 1 96 ? -13.365 -5.598 -0.673 1.00 96.81 96 HIS A N 1
ATOM 677 C CA . HIS A 1 96 ? -12.085 -6.265 -0.410 1.00 96.81 96 HIS A CA 1
ATOM 678 C C . HIS A 1 96 ? -11.774 -7.374 -1.423 1.00 96.81 96 HIS A C 1
ATOM 680 O O . HIS A 1 96 ? -10.635 -7.490 -1.853 1.00 96.81 96 HIS A O 1
ATOM 686 N N . ARG A 1 97 ? -12.759 -8.186 -1.836 1.00 97.56 97 ARG A N 1
ATOM 687 C CA . ARG A 1 97 ? -12.536 -9.247 -2.840 1.00 97.56 97 ARG A CA 1
ATOM 688 C C . ARG A 1 97 ? -12.094 -8.679 -4.184 1.00 97.56 97 ARG A C 1
ATOM 690 O O . ARG A 1 97 ? -11.123 -9.169 -4.750 1.00 97.56 97 ARG A O 1
ATOM 697 N N . VAL A 1 98 ? -12.795 -7.653 -4.667 1.00 98.12 98 VAL A N 1
ATOM 698 C CA . VAL A 1 98 ? -12.430 -6.946 -5.901 1.00 98.12 98 VAL A CA 1
ATOM 699 C C . VAL A 1 98 ? -11.042 -6.342 -5.747 1.00 98.12 98 VAL A C 1
ATOM 701 O O . VAL A 1 98 ? -10.196 -6.546 -6.608 1.00 98.12 98 VAL A O 1
ATOM 704 N N . GLN A 1 99 ? -10.765 -5.693 -4.616 1.00 98.31 99 GLN A N 1
ATOM 705 C CA . GLN A 1 99 ? -9.463 -5.093 -4.366 1.00 98.31 99 GLN A CA 1
ATOM 706 C C . GLN A 1 99 ? -8.327 -6.120 -4.352 1.00 98.31 99 GLN A C 1
ATOM 708 O O . GLN A 1 99 ? -7.287 -5.867 -4.948 1.00 98.31 99 GLN A O 1
ATOM 713 N N . PHE A 1 100 ? -8.506 -7.288 -3.726 1.00 98.50 100 PHE A N 1
ATOM 714 C CA . PHE A 1 100 ? -7.502 -8.355 -3.771 1.00 98.50 100 PHE A CA 1
ATOM 715 C C . PHE A 1 100 ? -7.274 -8.866 -5.195 1.00 98.50 100 PHE A C 1
ATOM 717 O O . PHE A 1 100 ? -6.128 -9.101 -5.566 1.00 98.50 100 PHE A O 1
ATOM 724 N N . ALA A 1 101 ? -8.332 -9.004 -6.001 1.00 98.38 101 ALA A N 1
ATOM 725 C CA . ALA A 1 101 ? -8.208 -9.429 -7.394 1.00 98.38 101 ALA A CA 1
ATOM 726 C C . ALA A 1 101 ? -7.445 -8.397 -8.241 1.00 98.38 101 ALA A C 1
ATOM 728 O O . ALA A 1 101 ? -6.520 -8.755 -8.966 1.00 98.38 101 ALA A O 1
ATOM 729 N N . VAL A 1 102 ? -7.780 -7.112 -8.101 1.00 98.31 102 VAL A N 1
ATOM 730 C CA . VAL A 1 102 ? -7.092 -6.023 -8.807 1.00 98.31 102 VAL A CA 1
ATOM 731 C C . VAL A 1 102 ? -5.638 -5.902 -8.337 1.00 98.31 102 VAL A C 1
ATOM 733 O O . VAL A 1 102 ? -4.741 -5.773 -9.161 1.00 98.31 102 VAL A O 1
ATOM 736 N N . MET A 1 103 ? -5.371 -6.023 -7.033 1.00 98.12 103 MET A N 1
ATOM 737 C CA . MET A 1 103 ? -4.007 -6.021 -6.494 1.00 98.12 103 MET A CA 1
ATOM 738 C C . MET A 1 103 ? -3.188 -7.209 -7.013 1.00 98.12 103 MET A C 1
ATOM 740 O O . MET A 1 103 ? -2.020 -7.039 -7.344 1.00 98.12 103 MET A O 1
ATOM 744 N N . ALA A 1 104 ? -3.789 -8.396 -7.138 1.00 98.19 104 ALA A N 1
ATOM 745 C CA . ALA A 1 104 ? -3.123 -9.546 -7.746 1.00 98.19 104 ALA A CA 1
ATOM 746 C C . ALA A 1 104 ? -2.751 -9.266 -9.211 1.00 98.19 104 ALA A C 1
ATOM 748 O O . ALA A 1 104 ? -1.622 -9.541 -9.609 1.00 98.19 104 ALA A O 1
ATOM 749 N N . GLY A 1 105 ? -3.651 -8.649 -9.985 1.00 98.19 105 GLY A N 1
ATOM 750 C CA . GLY A 1 105 ? -3.345 -8.176 -11.338 1.00 98.19 105 GLY A CA 1
ATOM 751 C C . GLY A 1 105 ? -2.197 -7.161 -11.363 1.00 98.19 105 GLY A C 1
ATOM 752 O O . GLY A 1 105 ? -1.277 -7.295 -12.163 1.00 98.19 105 GLY A O 1
ATOM 753 N N . ALA A 1 106 ? -2.185 -6.206 -10.430 1.00 97.88 106 ALA A N 1
ATOM 754 C CA . ALA A 1 106 ? -1.107 -5.227 -10.307 1.00 97.88 106 ALA A CA 1
ATOM 755 C C . ALA A 1 106 ? 0.241 -5.875 -9.945 1.00 97.88 106 ALA A C 1
ATOM 757 O O . ALA A 1 106 ? 1.277 -5.438 -10.430 1.00 97.88 106 ALA A O 1
ATOM 758 N N . MET A 1 107 ? 0.251 -6.926 -9.120 1.00 98.38 107 MET A N 1
ATOM 759 C CA . MET A 1 107 ? 1.472 -7.684 -8.824 1.00 98.38 107 MET A CA 1
ATOM 760 C C . MET A 1 107 ? 1.966 -8.467 -10.041 1.00 98.38 107 MET A C 1
ATOM 762 O O . MET A 1 107 ? 3.172 -8.534 -10.264 1.00 98.38 107 MET A O 1
ATOM 766 N N . VAL A 1 108 ? 1.056 -9.034 -10.843 1.00 98.25 108 VAL A N 1
ATOM 767 C CA . VAL A 1 108 ? 1.420 -9.648 -12.130 1.00 98.25 108 VAL A CA 1
ATOM 768 C C . VAL A 1 108 ? 2.054 -8.604 -13.044 1.00 98.25 108 VAL A C 1
ATOM 770 O O . VAL A 1 108 ? 3.107 -8.889 -13.606 1.00 98.25 108 VAL A O 1
ATOM 773 N N . SER A 1 109 ? 1.486 -7.395 -13.125 1.00 97.38 109 SER A N 1
ATOM 774 C CA . SER A 1 109 ? 2.107 -6.291 -13.867 1.00 97.38 109 SER A CA 1
ATOM 775 C C . SER A 1 109 ? 3.523 -6.018 -13.387 1.00 97.38 109 SER A C 1
ATOM 777 O O . SER A 1 109 ? 4.443 -6.071 -14.187 1.00 97.38 109 SER A O 1
ATOM 779 N N . THR A 1 110 ? 3.732 -5.863 -12.076 1.00 96.81 110 THR A N 1
ATOM 780 C CA . THR A 1 110 ? 5.068 -5.627 -11.510 1.00 96.81 110 THR A CA 1
ATOM 781 C C . THR A 1 110 ? 6.068 -6.722 -11.890 1.00 96.81 110 THR A C 1
ATOM 783 O O . THR A 1 110 ? 7.243 -6.437 -12.113 1.00 96.81 110 THR A O 1
ATOM 786 N N . VAL A 1 111 ? 5.635 -7.987 -11.959 1.00 97.75 111 VAL A N 1
ATOM 787 C CA . VAL A 1 111 ? 6.493 -9.089 -12.423 1.00 97.75 111 VAL A CA 1
ATOM 788 C C . VAL A 1 111 ? 6.812 -8.930 -13.908 1.00 97.75 111 VAL A C 1
ATOM 790 O O . VAL A 1 111 ? 7.977 -9.030 -14.284 1.00 97.75 111 VAL A O 1
ATOM 793 N N . LEU A 1 112 ? 5.812 -8.661 -14.750 1.00 96.38 112 LEU A N 1
ATOM 794 C CA . LEU A 1 112 ? 6.041 -8.402 -16.174 1.00 96.38 112 LEU A CA 1
ATOM 795 C C . LEU A 1 112 ? 7.007 -7.222 -16.370 1.00 96.38 112 LEU A C 1
ATOM 797 O O . LEU A 1 112 ? 7.947 -7.337 -17.155 1.00 96.38 112 LEU A O 1
ATOM 801 N N . ASP A 1 113 ? 6.851 -6.160 -15.580 1.00 93.88 113 ASP A N 1
ATOM 802 C CA . ASP A 1 113 ? 7.710 -4.977 -15.577 1.00 93.88 113 ASP A CA 1
ATOM 803 C C . ASP A 1 113 ? 9.150 -5.300 -15.180 1.00 93.88 113 ASP A C 1
ATOM 805 O O . ASP A 1 113 ? 10.097 -4.965 -15.894 1.00 93.88 113 ASP A O 1
ATOM 809 N N . ALA A 1 114 ? 9.329 -6.039 -14.083 1.00 95.06 114 ALA A N 1
ATOM 810 C CA . ALA A 1 114 ? 10.642 -6.425 -13.576 1.00 95.06 114 ALA A CA 1
ATOM 811 C C . ALA A 1 114 ? 11.473 -7.197 -14.613 1.00 95.06 114 ALA A C 1
ATOM 813 O O . ALA A 1 114 ? 12.687 -6.993 -14.721 1.00 95.06 114 ALA A O 1
ATOM 814 N N . PHE A 1 115 ? 10.814 -8.068 -15.382 1.00 96.31 115 PHE A N 1
ATOM 815 C CA . PHE A 1 115 ? 11.433 -8.903 -16.412 1.00 96.31 115 PHE A CA 1
ATOM 816 C C . PHE A 1 115 ? 11.371 -8.302 -17.819 1.00 96.31 115 PHE A C 1
ATOM 818 O O . PHE A 1 115 ? 11.802 -8.951 -18.771 1.00 96.31 115 PHE A O 1
ATOM 825 N N . TRP A 1 116 ? 10.840 -7.086 -17.966 1.00 93.75 116 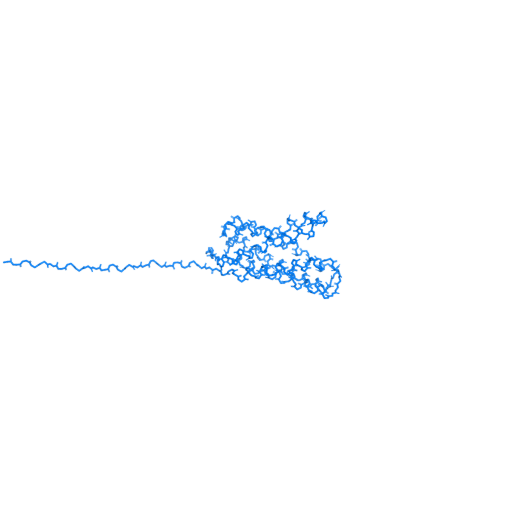TRP A N 1
ATOM 826 C CA . TRP A 1 116 ? 10.558 -6.471 -19.265 1.00 93.75 116 TRP A CA 1
ATOM 827 C C . TRP A 1 116 ? 9.731 -7.373 -20.204 1.00 93.75 116 TRP A C 1
ATOM 829 O O . TRP A 1 116 ? 9.824 -7.319 -21.432 1.00 93.75 116 TRP A O 1
ATOM 839 N N . ALA A 1 117 ? 8.919 -8.253 -19.626 1.00 93.56 117 ALA A N 1
ATOM 840 C CA . ALA A 1 117 ? 8.169 -9.258 -20.352 1.00 93.56 117 ALA A CA 1
ATOM 841 C C . ALA A 1 117 ? 6.911 -8.634 -20.962 1.00 93.56 117 ALA A C 1
ATOM 843 O O . ALA A 1 117 ? 6.206 -7.871 -20.308 1.00 93.56 117 ALA A O 1
ATOM 844 N N . LEU A 1 118 ? 6.611 -8.990 -22.215 1.00 93.69 118 LEU A N 1
ATOM 845 C CA . LEU A 1 118 ? 5.376 -8.604 -22.913 1.00 93.69 118 LEU A CA 1
ATOM 846 C C . LEU A 1 118 ? 5.143 -7.083 -23.050 1.00 93.69 118 LEU A C 1
ATOM 848 O O . LEU A 1 118 ? 4.022 -6.678 -23.361 1.00 93.69 118 LEU A O 1
ATOM 852 N N . HIS A 1 119 ? 6.167 -6.244 -22.866 1.00 91.50 119 HIS A N 1
ATOM 853 C CA . HIS A 1 119 ? 6.036 -4.787 -22.982 1.00 91.50 119 HIS A CA 1
ATOM 854 C C . HIS A 1 119 ? 5.435 -4.365 -24.324 1.00 91.50 119 HIS A C 1
ATOM 856 O O . HIS A 1 119 ? 5.769 -4.913 -25.375 1.00 91.50 119 HIS A O 1
ATOM 862 N N . GLY A 1 120 ? 4.528 -3.389 -24.278 1.00 91.38 120 GLY A N 1
ATOM 863 C CA . GLY A 1 120 ? 3.831 -2.874 -25.460 1.00 91.38 120 GLY A CA 1
ATOM 864 C C . GLY A 1 120 ? 2.731 -3.790 -26.011 1.00 91.38 120 GLY A C 1
ATOM 865 O O . GLY A 1 120 ? 2.038 -3.406 -26.950 1.00 91.38 120 GLY A O 1
ATOM 866 N N . THR A 1 121 ? 2.520 -4.977 -25.435 1.00 96.69 121 THR A N 1
ATOM 867 C CA . THR A 1 121 ? 1.401 -5.849 -25.817 1.00 96.69 121 THR A CA 1
ATOM 868 C C . THR A 1 121 ? 0.116 -5.478 -25.074 1.00 96.69 121 THR A C 1
ATOM 870 O O . THR A 1 121 ? 0.146 -4.927 -23.974 1.00 96.69 121 THR A O 1
ATOM 873 N N . VAL A 1 122 ? -1.035 -5.865 -25.635 1.00 96.69 122 VAL A N 1
ATOM 874 C CA . VAL A 1 122 ? -2.349 -5.692 -24.987 1.00 96.69 122 VAL A CA 1
ATOM 875 C C . VAL A 1 122 ? -2.410 -6.405 -23.632 1.00 96.69 122 VAL A C 1
ATOM 877 O O . VAL A 1 122 ? -3.002 -5.887 -22.692 1.00 96.69 122 VAL A O 1
ATOM 880 N N . ILE A 1 123 ? -1.776 -7.576 -23.510 1.00 95.56 123 ILE A N 1
ATOM 881 C CA . ILE A 1 123 ? -1.758 -8.349 -22.260 1.00 95.56 123 ILE A CA 1
ATOM 882 C C . ILE A 1 123 ? -1.061 -7.552 -21.154 1.00 95.56 123 ILE A C 1
ATOM 884 O O . ILE A 1 123 ? -1.599 -7.444 -20.054 1.00 95.56 123 ILE A O 1
ATOM 888 N N . TRP A 1 124 ? 0.098 -6.964 -21.456 1.00 95.12 124 TRP A N 1
ATOM 889 C CA . TRP A 1 124 ? 0.814 -6.102 -20.518 1.00 95.12 124 TRP A CA 1
ATOM 890 C C . TRP A 1 124 ? -0.031 -4.887 -20.118 1.00 95.12 124 TRP A C 1
ATOM 892 O O . TRP A 1 124 ? -0.238 -4.677 -18.930 1.00 95.12 124 TRP A O 1
ATOM 902 N N . MET A 1 125 ? -0.644 -4.181 -21.078 1.00 96.31 125 MET A N 1
ATOM 903 C CA . MET A 1 125 ? -1.501 -3.013 -20.793 1.00 96.31 125 MET A CA 1
ATOM 904 C C . MET A 1 125 ? -2.697 -3.338 -19.881 1.00 96.31 125 MET A C 1
ATOM 906 O O . MET A 1 125 ? -3.090 -2.522 -19.044 1.00 96.31 125 MET A O 1
ATOM 910 N N . VAL A 1 126 ? -3.295 -4.527 -20.029 1.00 97.19 126 VAL A N 1
ATOM 911 C CA . VAL A 1 126 ? -4.412 -4.982 -19.181 1.00 97.19 126 VAL A CA 1
ATOM 912 C C . VAL A 1 126 ? -3.965 -5.162 -17.729 1.00 97.19 126 VAL A C 1
ATOM 914 O O . VAL A 1 126 ? -4.670 -4.731 -16.812 1.00 97.19 126 VAL A O 1
ATOM 917 N N . PHE A 1 127 ? -2.803 -5.779 -17.503 1.00 97.44 127 PHE A N 1
ATOM 918 C CA . PHE A 1 127 ? -2.259 -5.932 -16.154 1.00 97.44 127 PHE A CA 1
ATOM 919 C C . PHE A 1 127 ? -1.752 -4.604 -15.586 1.00 97.44 127 PHE A C 1
ATOM 921 O O . PHE A 1 127 ? -2.035 -4.312 -14.425 1.00 97.44 127 PHE A O 1
ATOM 928 N N . ASP A 1 128 ? -1.117 -3.767 -16.404 1.00 95.75 128 ASP A N 1
ATOM 929 C CA . ASP A 1 128 ? -0.634 -2.438 -16.011 1.00 95.75 128 ASP A CA 1
ATOM 930 C C . ASP A 1 128 ? -1.778 -1.540 -15.526 1.00 95.75 128 ASP A C 1
ATOM 932 O O . ASP A 1 128 ? -1.709 -0.930 -14.458 1.00 95.75 128 ASP A O 1
ATOM 936 N N . SER A 1 129 ? -2.933 -1.605 -16.197 1.00 97.06 129 SER A N 1
ATOM 937 C CA . SER A 1 129 ? -4.154 -0.900 -15.782 1.00 97.06 129 SER A CA 1
ATOM 938 C C . SER A 1 129 ? -4.659 -1.305 -14.387 1.00 97.06 129 SER A C 1
ATOM 940 O O . SER A 1 129 ? -5.366 -0.530 -13.732 1.00 97.06 129 SER A O 1
ATOM 942 N N . CYS A 1 130 ? -4.305 -2.496 -13.888 1.00 97.75 130 CYS A N 1
ATOM 943 C CA . CYS A 1 130 ? -4.685 -2.921 -12.541 1.00 97.75 130 CYS A CA 1
ATOM 944 C C . CYS A 1 130 ? -3.972 -2.101 -11.457 1.00 97.75 130 CYS A C 1
ATOM 946 O O . CYS A 1 130 ? -4.501 -1.974 -10.352 1.00 97.75 130 CYS A O 1
ATOM 948 N N . TRP A 1 131 ? -2.811 -1.509 -11.748 1.00 94.38 131 TRP A N 1
ATOM 949 C CA . TRP A 1 131 ? -2.081 -0.687 -10.790 1.00 94.38 131 TRP A CA 1
ATOM 950 C C . TRP A 1 131 ? -2.847 0.588 -10.391 1.00 94.38 131 TRP A C 1
ATOM 952 O O . TRP A 1 131 ? -3.220 0.696 -9.214 1.00 94.38 131 TRP A O 1
ATOM 962 N N . PRO A 1 132 ? -3.195 1.518 -11.308 1.00 94.19 132 PRO A N 1
ATOM 963 C CA . PRO A 1 132 ? -3.976 2.701 -10.952 1.00 94.19 132 PRO A CA 1
ATOM 964 C C . PRO A 1 132 ? -5.375 2.328 -10.451 1.00 94.19 132 PRO A C 1
ATOM 966 O O . PRO A 1 132 ? -5.877 2.955 -9.515 1.00 94.19 132 PRO A O 1
ATOM 969 N N . LEU A 1 133 ? -5.984 1.265 -10.993 1.00 96.94 133 LEU A N 1
ATOM 970 C CA . LEU A 1 133 ? -7.277 0.777 -10.517 1.00 96.94 133 LEU A CA 1
ATOM 971 C C . LEU A 1 133 ? -7.210 0.321 -9.052 1.00 96.94 133 LEU A C 1
ATOM 973 O O . LEU A 1 133 ? -8.112 0.629 -8.272 1.00 96.94 133 LEU A O 1
ATOM 977 N N . SER A 1 134 ? -6.125 -0.352 -8.652 1.00 97.06 134 SER A N 1
ATOM 978 C CA . SER A 1 134 ? -5.915 -0.746 -7.258 1.00 97.06 134 SER A CA 1
ATOM 979 C C . SER A 1 134 ? -5.820 0.479 -6.350 1.00 97.06 134 SER A C 1
ATOM 981 O O . SER A 1 134 ? -6.404 0.469 -5.270 1.00 97.06 134 SER A O 1
ATOM 983 N N . MET A 1 135 ? -5.163 1.557 -6.788 1.00 96.44 135 MET A N 1
ATOM 984 C CA . MET A 1 135 ? -5.025 2.781 -5.995 1.00 96.44 135 MET A CA 1
ATOM 985 C C . MET A 1 135 ? -6.367 3.498 -5.817 1.00 96.44 135 MET A C 1
ATOM 987 O O . MET A 1 135 ? -6.672 3.967 -4.721 1.00 96.44 135 MET A O 1
ATOM 991 N N . VAL A 1 136 ? -7.209 3.524 -6.855 1.00 97.31 136 VAL A N 1
ATOM 992 C CA . VAL A 1 136 ? -8.587 4.037 -6.757 1.00 97.31 136 VAL A CA 1
ATOM 993 C C . VAL A 1 136 ? -9.417 3.194 -5.787 1.00 97.31 136 VAL A C 1
ATOM 995 O O . VAL A 1 136 ? -10.119 3.738 -4.932 1.00 97.31 136 VAL A O 1
ATOM 998 N N . GLY A 1 137 ? -9.317 1.866 -5.879 1.00 97.44 137 GLY A N 1
ATOM 999 C CA . GLY A 1 137 ? -10.019 0.959 -4.975 1.00 97.44 137 GLY A CA 1
ATOM 1000 C C . GLY A 1 137 ? -9.572 1.108 -3.517 1.00 97.44 137 GLY A C 1
ATOM 1001 O O . GLY A 1 137 ? -10.423 1.182 -2.630 1.00 97.44 137 GLY A O 1
ATOM 1002 N N . MET A 1 138 ? -8.267 1.270 -3.262 1.00 97.81 138 MET A N 1
ATOM 1003 C CA . MET A 1 138 ? -7.743 1.618 -1.934 1.00 97.81 138 MET A CA 1
ATOM 1004 C C . MET A 1 138 ? -8.339 2.944 -1.447 1.00 97.81 138 MET A C 1
ATOM 1006 O O . MET A 1 138 ? -8.871 2.998 -0.346 1.00 97.81 138 MET A O 1
ATOM 1010 N N . ALA A 1 139 ? -8.340 4.006 -2.258 1.00 97.19 139 ALA A N 1
ATOM 1011 C CA . ALA A 1 139 ? -8.912 5.291 -1.846 1.00 97.19 139 ALA A CA 1
ATOM 1012 C C . ALA A 1 139 ? -10.393 5.162 -1.432 1.00 97.19 139 ALA A C 1
ATOM 1014 O O . ALA A 1 139 ? -10.805 5.698 -0.399 1.00 97.19 139 ALA A O 1
ATOM 1015 N N . ALA A 1 140 ? -11.185 4.392 -2.187 1.00 97.44 140 ALA A N 1
ATOM 1016 C CA . ALA A 1 140 ? -12.579 4.106 -1.851 1.00 97.44 140 ALA A CA 1
ATOM 1017 C C . ALA A 1 140 ? -12.723 3.334 -0.524 1.00 97.44 140 ALA A C 1
ATOM 1019 O O . ALA A 1 140 ? -13.612 3.642 0.280 1.00 97.44 140 ALA A O 1
ATOM 1020 N N . ILE A 1 141 ? -11.836 2.367 -0.262 1.00 97.38 141 ILE A N 1
ATOM 1021 C CA . ILE A 1 141 ? -11.765 1.648 1.017 1.00 97.38 141 ILE A CA 1
ATOM 1022 C C . ILE A 1 141 ? -11.462 2.623 2.159 1.00 97.38 141 ILE A C 1
ATOM 1024 O O . ILE A 1 141 ? -12.205 2.657 3.142 1.00 97.38 141 ILE A O 1
ATOM 1028 N N . GLY A 1 142 ? -10.456 3.484 2.008 1.00 97.31 142 GLY A N 1
ATOM 1029 C CA . GLY A 1 142 ? -10.074 4.483 3.004 1.00 97.31 142 GLY A CA 1
ATOM 1030 C C . GLY A 1 142 ? -11.226 5.422 3.368 1.00 97.31 142 GLY A C 1
ATOM 1031 O O . GLY A 1 142 ? -11.502 5.646 4.552 1.00 97.31 142 GLY A O 1
ATOM 1032 N N . ILE A 1 143 ? -11.972 5.902 2.366 1.00 97.50 143 ILE A N 1
ATOM 1033 C CA . ILE A 1 143 ? -13.178 6.724 2.574 1.00 97.50 143 ILE A CA 1
ATOM 1034 C C . ILE A 1 143 ? -14.194 5.938 3.406 1.00 97.50 143 ILE A C 1
ATOM 1036 O O . ILE A 1 143 ? -14.733 6.433 4.402 1.00 97.50 143 ILE A O 1
ATOM 1040 N N . ARG A 1 144 ? -14.433 4.676 3.042 1.00 97.00 144 ARG A N 1
ATOM 1041 C CA . ARG A 1 144 ? -15.398 3.825 3.737 1.00 97.00 144 ARG A CA 1
ATOM 1042 C C . ARG A 1 144 ? -14.984 3.508 5.175 1.00 97.00 144 ARG A C 1
ATOM 1044 O O . ARG A 1 144 ? -15.881 3.412 6.016 1.00 97.00 144 ARG A O 1
ATOM 1051 N N . ILE A 1 145 ? -13.687 3.373 5.469 1.00 96.75 145 ILE A N 1
ATOM 1052 C CA . ILE A 1 145 ? -13.140 3.190 6.827 1.00 96.75 145 ILE A CA 1
ATOM 1053 C C . ILE A 1 145 ? -13.413 4.429 7.686 1.00 96.75 145 ILE A C 1
ATOM 1055 O O . ILE A 1 145 ? -13.867 4.305 8.828 1.00 96.75 145 ILE A O 1
ATOM 1059 N N . VAL A 1 146 ? -13.202 5.630 7.139 1.00 97.19 146 VAL A N 1
ATOM 1060 C CA . VAL A 1 146 ? -13.514 6.886 7.837 1.00 97.19 146 VAL A CA 1
ATOM 1061 C C . VAL A 1 146 ? -15.000 6.969 8.180 1.00 97.19 146 VAL A C 1
ATOM 1063 O O . VAL A 1 146 ? -15.334 7.257 9.332 1.00 97.19 146 VAL A O 1
ATOM 1066 N N . ILE A 1 147 ? -15.875 6.647 7.220 1.00 96.44 147 ILE A N 1
ATOM 1067 C CA . ILE A 1 147 ? -17.335 6.638 7.405 1.00 96.44 147 ILE A CA 1
ATOM 1068 C C . ILE A 1 147 ? -17.765 5.563 8.414 1.00 96.44 147 ILE A C 1
ATOM 1070 O O . ILE A 1 147 ? -18.610 5.819 9.266 1.00 96.44 147 ILE A O 1
ATOM 1074 N N . ALA A 1 148 ? -17.190 4.356 8.344 1.00 94.94 148 ALA A N 1
ATOM 1075 C CA . ALA A 1 148 ? -17.504 3.264 9.269 1.00 94.94 148 ALA A CA 1
ATOM 1076 C C . ALA A 1 148 ? -17.124 3.601 10.713 1.00 94.94 148 ALA A C 1
ATOM 1078 O O . ALA A 1 148 ? -17.764 3.132 11.651 1.00 94.94 148 ALA A O 1
ATOM 1079 N N . GLY A 1 149 ? -16.034 4.352 10.886 1.00 93.19 149 GLY A N 1
ATOM 1080 C CA . GLY A 1 149 ? -15.571 4.826 12.181 1.00 93.19 149 GLY A CA 1
ATOM 1081 C C . GLY A 1 149 ? -15.122 3.730 13.153 1.00 93.19 149 GLY A C 1
ATOM 1082 O O . GLY A 1 149 ? -15.003 4.019 14.340 1.00 93.19 149 GLY A O 1
ATOM 1083 N N . ARG A 1 150 ? -14.867 2.503 12.672 1.00 92.69 150 ARG A N 1
ATOM 1084 C CA . ARG A 1 150 ? -14.487 1.337 13.498 1.00 92.69 150 ARG A CA 1
ATOM 1085 C C . ARG A 1 150 ? -13.069 1.435 14.055 1.00 92.69 150 ARG A C 1
ATOM 1087 O O . ARG A 1 150 ? -12.791 0.922 15.133 1.00 92.69 150 ARG A O 1
ATOM 1094 N N . TRP A 1 151 ? -12.177 2.100 13.329 1.00 94.00 151 TRP A N 1
ATOM 1095 C CA . TRP A 1 151 ? -10.838 2.435 13.809 1.00 94.00 151 TRP A CA 1
ATOM 1096 C C . TRP A 1 151 ? -10.845 3.771 14.557 1.00 94.00 151 TRP A C 1
ATOM 1098 O O . TRP A 1 151 ? -11.706 4.632 14.334 1.00 94.00 151 TRP A O 1
ATOM 1108 N N . SER A 1 152 ? -9.863 3.956 15.443 1.00 92.31 152 SER A N 1
ATOM 1109 C CA . SER A 1 152 ? -9.690 5.208 16.183 1.00 92.31 152 SER A CA 1
ATOM 1110 C C . SER A 1 152 ? -9.540 6.397 15.226 1.00 92.31 152 SER A C 1
ATOM 1112 O O . SER A 1 152 ? -9.043 6.253 14.106 1.00 92.31 152 SER A O 1
ATOM 1114 N N . ARG A 1 153 ? -9.982 7.588 15.662 1.00 92.44 153 ARG A N 1
ATOM 1115 C CA . ARG A 1 153 ? -10.007 8.807 14.831 1.00 92.44 153 ARG A CA 1
ATOM 1116 C C . ARG A 1 153 ? -8.678 9.069 14.104 1.00 92.44 153 ARG A C 1
ATOM 1118 O O . ARG A 1 153 ? -8.729 9.212 12.887 1.00 92.44 153 ARG A O 1
ATOM 1125 N N . PRO A 1 154 ? -7.511 9.090 14.774 1.00 95.88 154 PRO A N 1
ATOM 1126 C CA . PRO A 1 154 ? -6.247 9.325 14.079 1.00 95.88 154 PRO A CA 1
ATOM 1127 C C . PRO A 1 154 ? -5.943 8.245 13.036 1.00 95.88 154 PRO A C 1
ATOM 1129 O O . PRO A 1 154 ? -5.550 8.558 11.918 1.00 95.88 154 PRO A O 1
ATOM 1132 N N . LEU A 1 155 ? -6.169 6.973 13.376 1.00 96.31 155 LEU A N 1
ATOM 1133 C CA . LEU A 1 155 ? -5.790 5.853 12.520 1.00 96.31 155 LEU A CA 1
ATOM 1134 C C . LEU A 1 155 ? -6.638 5.788 11.244 1.00 96.31 155 LEU A C 1
ATOM 1136 O O . LEU A 1 155 ? -6.092 5.579 10.166 1.00 96.31 155 LEU A O 1
ATOM 1140 N N . ARG A 1 156 ? -7.955 6.017 11.331 1.00 96.06 156 ARG A N 1
ATOM 1141 C CA . ARG A 1 156 ? -8.830 5.993 10.143 1.00 96.06 156 ARG A CA 1
ATOM 1142 C C . ARG A 1 156 ? -8.533 7.124 9.158 1.00 96.06 156 ARG A C 1
ATOM 1144 O O . ARG A 1 156 ? -8.537 6.885 7.957 1.00 96.06 156 ARG A O 1
ATOM 1151 N N . TRP A 1 157 ? -8.239 8.330 9.650 1.00 98.12 157 TRP A N 1
ATOM 1152 C CA . TRP A 1 157 ? -7.873 9.457 8.786 1.00 98.12 157 TRP A CA 1
ATOM 1153 C C . TRP A 1 157 ? -6.502 9.255 8.151 1.00 98.12 157 TRP A C 1
ATOM 1155 O O . TRP A 1 157 ? -6.348 9.497 6.958 1.00 98.12 157 TRP A O 1
ATOM 1165 N N . GLN A 1 158 ? -5.540 8.730 8.913 1.00 98.12 158 GLN A N 1
ATOM 1166 C CA . GLN A 1 158 ? -4.238 8.363 8.367 1.00 98.12 158 GLN A CA 1
ATOM 1167 C C . GLN A 1 158 ? -4.355 7.265 7.302 1.00 98.12 158 GLN A C 1
ATOM 1169 O O . GLN A 1 158 ? -3.656 7.309 6.297 1.00 98.12 158 GLN A O 1
ATOM 1174 N N . THR A 1 159 ? -5.253 6.297 7.499 1.00 97.69 159 THR A N 1
ATOM 1175 C CA . THR A 1 159 ? -5.513 5.230 6.519 1.00 97.69 159 THR A CA 1
ATOM 1176 C C . THR A 1 159 ? -6.071 5.803 5.224 1.00 97.69 159 THR A C 1
ATOM 1178 O O . THR A 1 159 ? -5.546 5.501 4.158 1.00 97.69 159 THR A O 1
ATOM 1181 N N . LEU A 1 160 ? -7.067 6.694 5.309 1.00 98.00 160 LEU A N 1
ATOM 1182 C CA . LEU A 1 160 ? -7.569 7.419 4.140 1.00 98.00 160 LEU A CA 1
ATOM 1183 C C . LEU A 1 160 ? -6.449 8.194 3.440 1.00 98.00 160 LEU A C 1
ATOM 1185 O O . LEU A 1 160 ? -6.303 8.082 2.227 1.00 98.00 160 LEU A O 1
ATOM 1189 N N . PHE A 1 161 ? -5.642 8.947 4.192 1.00 97.88 161 PHE A N 1
ATOM 1190 C CA . PHE A 1 161 ? -4.537 9.702 3.613 1.00 97.88 161 PHE A CA 1
ATOM 1191 C C . PHE A 1 161 ? -3.551 8.779 2.890 1.00 97.88 161 PHE A C 1
ATOM 1193 O O . PHE A 1 161 ? -3.274 9.012 1.718 1.00 97.88 161 PHE A O 1
ATOM 1200 N N . ALA A 1 162 ? -3.108 7.687 3.518 1.00 97.56 162 ALA A N 1
ATOM 1201 C CA . ALA A 1 162 ? -2.212 6.707 2.905 1.00 97.56 162 ALA A CA 1
ATOM 1202 C C . ALA A 1 162 ? -2.785 6.113 1.608 1.00 97.56 162 ALA A C 1
ATOM 1204 O O . ALA A 1 162 ? -2.111 6.084 0.581 1.00 97.56 162 ALA A O 1
ATOM 1205 N N . GLN A 1 163 ? -4.058 5.719 1.636 1.00 97.31 163 GLN A N 1
ATOM 1206 C CA . GLN A 1 163 ? -4.751 5.086 0.513 1.00 97.31 163 GLN A CA 1
ATOM 1207 C C . GLN A 1 163 ? -5.173 6.066 -0.590 1.00 97.31 163 GLN A C 1
ATOM 1209 O O . GLN A 1 163 ? -5.574 5.643 -1.668 1.00 97.31 163 GLN A O 1
ATOM 1214 N N . SER A 1 164 ? -5.049 7.373 -0.355 1.00 96.06 164 SER A N 1
ATOM 1215 C CA . SER A 1 164 ? -5.402 8.418 -1.319 1.00 96.06 164 SER A CA 1
ATOM 1216 C C . SER A 1 164 ? -4.295 8.754 -2.323 1.00 96.06 164 SER A C 1
ATOM 1218 O O . SER A 1 164 ? -4.415 9.763 -3.010 1.00 96.06 164 SER A O 1
ATOM 1220 N N . TRP A 1 165 ? -3.238 7.934 -2.439 1.00 92.44 165 TRP A N 1
ATOM 1221 C CA . TRP A 1 165 ? -2.060 8.201 -3.285 1.00 92.44 165 TRP A CA 1
ATOM 1222 C C . TRP A 1 165 ? -2.419 8.752 -4.667 1.00 92.44 165 TRP A C 1
ATOM 1224 O O . TRP A 1 165 ? -1.907 9.796 -5.054 1.00 92.44 165 TRP A O 1
ATOM 1234 N N . VAL A 1 166 ? -3.362 8.112 -5.368 1.00 90.62 166 VAL A N 1
ATOM 1235 C CA . VAL A 1 166 ? -3.774 8.498 -6.729 1.00 90.62 166 VAL A CA 1
ATOM 1236 C C . VAL A 1 166 ? -4.310 9.931 -6.813 1.00 90.62 166 VAL A C 1
ATOM 1238 O O . VAL A 1 166 ? -4.069 10.621 -7.800 1.00 90.62 166 VAL A O 1
ATOM 1241 N N . LEU A 1 167 ? -4.976 10.408 -5.756 1.00 91.38 167 LEU A N 1
ATOM 1242 C CA . LEU A 1 167 ? -5.539 11.757 -5.676 1.00 91.38 167 LEU A CA 1
ATOM 1243 C C . LEU A 1 167 ? -4.466 12.829 -5.473 1.00 91.38 167 LEU A C 1
ATOM 1245 O O . LEU A 1 167 ? -4.714 13.993 -5.760 1.00 91.38 167 LEU A O 1
ATOM 1249 N N . TRP A 1 168 ? -3.288 12.447 -4.982 1.00 90.00 168 TRP A N 1
ATOM 1250 C CA . TRP A 1 168 ? -2.164 13.357 -4.783 1.00 90.00 168 TRP A CA 1
ATOM 1251 C C . TRP A 1 168 ? -1.158 13.241 -5.918 1.00 90.00 168 TRP A C 1
ATOM 1253 O O . TRP A 1 168 ? -0.791 14.235 -6.531 1.00 90.00 168 TRP A O 1
ATOM 1263 N N . ALA A 1 169 ? -0.725 12.026 -6.231 1.00 84.69 169 ALA A N 1
ATOM 1264 C CA . ALA A 1 169 ? 0.367 11.795 -7.155 1.00 84.69 169 ALA A CA 1
ATOM 1265 C C . ALA A 1 169 ? 0.032 12.199 -8.591 1.00 84.69 169 ALA A C 1
ATOM 1267 O O . ALA A 1 169 ? 0.882 12.800 -9.244 1.00 84.69 169 ALA A O 1
ATOM 1268 N N . ILE A 1 170 ? -1.195 11.945 -9.068 1.00 85.31 170 ILE A N 1
ATOM 1269 C CA . ILE A 1 170 ? -1.586 12.345 -10.427 1.00 85.31 170 ILE A CA 1
ATOM 1270 C C . ILE A 1 170 ? -1.570 13.875 -10.561 1.00 85.31 170 ILE A C 1
ATOM 1272 O O . ILE A 1 170 ? -0.832 14.365 -11.414 1.00 85.31 170 ILE A O 1
ATOM 1276 N N . PRO A 1 171 ? -2.267 14.667 -9.720 1.00 86.88 171 PRO A N 1
ATOM 1277 C CA . PRO A 1 171 ? -2.173 16.125 -9.814 1.00 86.88 171 PRO A CA 1
ATOM 1278 C C . PRO A 1 171 ? -0.748 16.660 -9.651 1.00 86.88 171 PRO A C 1
ATOM 1280 O O . PRO A 1 1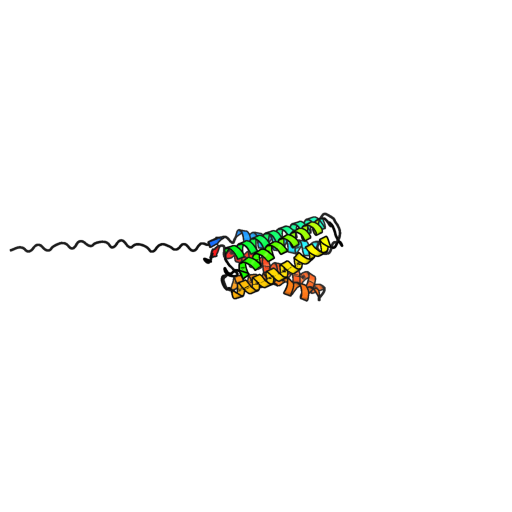71 ? -0.350 17.566 -10.378 1.00 86.88 171 PRO A O 1
ATOM 1283 N N . LEU A 1 172 ? 0.042 16.092 -8.733 1.00 86.75 172 LEU A N 1
ATOM 1284 C CA . LEU A 1 172 ? 1.421 16.536 -8.512 1.00 86.75 172 LEU A CA 1
ATOM 1285 C C . LEU A 1 172 ? 2.323 16.224 -9.714 1.00 86.75 172 LEU A C 1
ATOM 1287 O O . LEU A 1 172 ? 3.218 17.013 -10.005 1.00 86.75 172 LEU A O 1
ATOM 1291 N N . SER A 1 173 ? 2.064 15.135 -10.449 1.00 83.19 173 SER A N 1
ATOM 1292 C CA . SER A 1 173 ? 2.802 14.779 -11.672 1.00 83.19 173 SER A CA 1
ATOM 1293 C C . SER A 1 173 ? 2.659 15.795 -12.805 1.00 83.19 173 SER A C 1
ATOM 1295 O O . SER A 1 173 ? 3.557 15.896 -13.636 1.00 83.19 173 SER A O 1
ATOM 1297 N N . ALA A 1 174 ? 1.604 16.619 -12.797 1.00 86.94 174 ALA A N 1
ATOM 1298 C CA . ALA A 1 174 ? 1.448 17.715 -13.753 1.00 86.94 174 ALA A CA 1
ATOM 1299 C C . ALA A 1 174 ? 2.490 18.835 -13.562 1.00 86.94 174 ALA A C 1
ATOM 1301 O O . ALA A 1 174 ? 2.664 19.676 -14.442 1.00 86.94 174 ALA A O 1
ATOM 1302 N N . VAL A 1 175 ? 3.192 18.856 -12.423 1.00 88.25 175 VAL A N 1
ATOM 1303 C CA . VAL A 1 175 ? 4.245 19.829 -12.127 1.00 88.25 175 VAL A CA 1
ATOM 1304 C C . VAL A 1 175 ? 5.587 19.090 -12.009 1.00 88.25 175 VAL A C 1
ATOM 1306 O O . VAL A 1 175 ? 5.820 18.431 -10.997 1.00 88.25 175 VAL A O 1
ATOM 1309 N N . PRO A 1 176 ? 6.508 19.204 -12.986 1.00 75.81 176 PRO A N 1
ATOM 1310 C CA . PRO A 1 176 ? 7.640 18.282 -13.156 1.00 75.81 176 PRO A CA 1
ATOM 1311 C C . PRO A 1 176 ? 8.486 18.009 -11.900 1.00 75.81 176 PRO A C 1
ATOM 1313 O O . PRO A 1 176 ? 8.698 16.856 -11.529 1.00 75.81 176 PRO A O 1
ATOM 1316 N N . MET A 1 177 ? 8.929 19.057 -11.195 1.00 74.56 177 MET A N 1
ATOM 1317 C CA . MET A 1 177 ? 9.746 18.912 -9.977 1.00 74.56 177 MET A CA 1
ATOM 1318 C C . MET A 1 177 ? 8.945 18.411 -8.770 1.00 74.56 177 MET A C 1
ATOM 1320 O O . MET A 1 177 ? 9.488 17.757 -7.879 1.00 74.56 177 MET A O 1
ATOM 1324 N N . ILE A 1 178 ? 7.648 18.716 -8.729 1.00 80.06 178 ILE A N 1
ATOM 1325 C CA . ILE A 1 178 ? 6.768 18.357 -7.616 1.00 80.06 178 ILE A CA 1
ATOM 1326 C C . ILE A 1 178 ? 6.256 16.926 -7.784 1.00 80.06 178 ILE A C 1
ATOM 1328 O O . ILE A 1 178 ? 6.091 16.233 -6.789 1.00 80.06 178 ILE A O 1
ATOM 1332 N N . GLY A 1 179 ? 6.065 16.444 -9.011 1.00 75.06 179 GLY A N 1
ATOM 1333 C CA . GLY A 1 179 ? 5.607 15.084 -9.285 1.00 75.06 179 GLY A CA 1
ATOM 1334 C C . GLY A 1 179 ? 6.543 14.024 -8.727 1.00 75.06 179 GLY A C 1
ATOM 1335 O O . GLY A 1 179 ? 6.106 13.119 -8.015 1.00 75.06 179 GLY A O 1
ATOM 1336 N N . MET A 1 180 ? 7.843 14.189 -8.985 1.00 70.50 180 MET A N 1
ATOM 1337 C CA . MET A 1 180 ? 8.861 13.227 -8.565 1.00 70.50 180 MET A CA 1
ATOM 1338 C C . MET A 1 180 ? 8.987 13.155 -7.036 1.00 70.50 180 MET A C 1
ATOM 1340 O O . MET A 1 180 ? 8.999 12.077 -6.450 1.00 70.50 180 MET A O 1
ATOM 1344 N N . VAL A 1 181 ? 9.035 14.306 -6.362 1.00 84.38 181 VAL A N 1
ATOM 1345 C CA . VAL A 1 181 ? 9.197 14.359 -4.899 1.00 84.38 181 VAL A CA 1
ATOM 1346 C C . VAL A 1 181 ? 7.868 14.121 -4.175 1.00 84.38 181 VAL A C 1
ATOM 1348 O O . VAL A 1 181 ? 7.826 13.495 -3.118 1.00 84.38 181 VAL A O 1
ATOM 1351 N N . GLY A 1 182 ? 6.765 14.590 -4.746 1.00 85.81 182 GLY A N 1
ATOM 1352 C CA . GLY A 1 182 ? 5.435 14.563 -4.150 1.00 85.81 182 GLY A CA 1
ATOM 1353 C C . GLY A 1 182 ? 4.877 13.155 -3.991 1.00 85.81 182 GLY A C 1
ATOM 1354 O O . GLY A 1 182 ? 4.350 12.833 -2.926 1.00 85.81 182 GLY A O 1
ATOM 1355 N N . GLY A 1 183 ? 5.052 12.291 -4.998 1.00 85.06 183 GLY A N 1
ATOM 1356 C CA . GLY A 1 183 ? 4.650 10.885 -4.907 1.00 85.06 183 GLY A CA 1
ATOM 1357 C C . GLY A 1 183 ? 5.385 10.144 -3.785 1.00 85.06 183 GLY A C 1
ATOM 1358 O O . GLY A 1 183 ? 4.754 9.454 -2.983 1.00 85.06 183 GLY A O 1
ATOM 1359 N N . LEU A 1 184 ? 6.701 10.355 -3.673 1.00 89.19 184 LEU A N 1
ATOM 1360 C CA . LEU A 1 184 ? 7.517 9.800 -2.592 1.00 89.19 184 LEU A CA 1
ATOM 1361 C C . LEU A 1 184 ? 7.067 10.311 -1.219 1.00 89.19 184 LEU A C 1
ATOM 1363 O O . LEU A 1 184 ? 6.854 9.518 -0.300 1.00 89.19 184 LEU A O 1
ATOM 1367 N N . LEU A 1 185 ? 6.928 11.632 -1.074 1.00 92.25 185 LEU A N 1
ATOM 1368 C CA . LEU A 1 185 ? 6.517 12.249 0.185 1.00 92.25 185 LEU A CA 1
ATOM 1369 C C . LEU A 1 185 ? 5.148 11.741 0.627 1.00 92.25 185 LEU A C 1
ATOM 1371 O O . LEU A 1 185 ? 4.983 11.421 1.802 1.00 92.25 185 LEU A O 1
ATOM 1375 N N . GLN A 1 186 ? 4.186 11.612 -0.290 1.00 93.44 186 GLN A N 1
ATOM 1376 C CA . GLN A 1 186 ? 2.873 11.076 0.050 1.00 93.44 186 GLN A CA 1
ATOM 1377 C C . GLN A 1 186 ? 2.975 9.622 0.524 1.00 93.44 186 GLN A C 1
ATOM 1379 O O . GLN A 1 186 ? 2.372 9.296 1.542 1.00 93.44 186 GLN A O 1
ATOM 1384 N N . ILE A 1 187 ? 3.760 8.764 -0.138 1.00 93.50 187 ILE A N 1
ATOM 1385 C CA . ILE A 1 187 ? 3.916 7.356 0.268 1.00 93.50 187 ILE A CA 1
ATOM 1386 C C . ILE A 1 187 ? 4.534 7.262 1.669 1.00 93.50 187 ILE A C 1
ATOM 1388 O O . ILE A 1 187 ? 4.027 6.530 2.525 1.00 93.50 187 ILE A O 1
ATOM 1392 N N . LEU A 1 188 ? 5.587 8.040 1.938 1.00 96.00 188 LEU A N 1
ATOM 1393 C CA . LEU A 1 188 ? 6.262 8.075 3.238 1.00 96.00 188 LEU A CA 1
ATOM 1394 C C . LEU A 1 188 ? 5.353 8.626 4.345 1.00 96.00 188 LEU A C 1
ATOM 1396 O O . LEU A 1 188 ? 5.202 8.001 5.398 1.00 96.00 188 LEU A O 1
ATOM 1400 N N . LEU A 1 189 ? 4.718 9.776 4.106 1.00 97.00 189 LEU A N 1
ATOM 1401 C CA . LEU A 1 189 ? 3.804 10.403 5.062 1.00 97.00 189 LEU A CA 1
ATOM 1402 C C . LEU A 1 189 ? 2.500 9.622 5.217 1.00 97.00 189 LEU A C 1
ATOM 1404 O O . LEU A 1 189 ? 1.860 9.717 6.254 1.00 97.00 189 LEU A O 1
ATOM 1408 N N . GLY A 1 190 ? 2.098 8.866 4.203 1.00 97.44 190 GLY A N 1
ATOM 1409 C CA . GLY A 1 190 ? 0.920 8.018 4.183 1.00 97.44 190 GLY A CA 1
ATOM 1410 C C . GLY A 1 190 ? 1.188 6.688 4.872 1.00 97.44 190 GLY A C 1
ATOM 1411 O O . GLY A 1 190 ? 0.835 6.491 6.038 1.00 97.44 190 GLY A O 1
ATOM 1412 N N . TYR A 1 191 ? 1.817 5.763 4.153 1.00 98.19 191 TYR A N 1
ATOM 1413 C CA . TYR A 1 191 ? 2.032 4.392 4.609 1.00 98.19 191 TYR A CA 1
ATOM 1414 C C . TYR A 1 191 ? 3.126 4.276 5.673 1.00 98.19 191 TYR A C 1
ATOM 1416 O O . TYR A 1 191 ? 2.977 3.485 6.604 1.00 98.19 191 TYR A O 1
ATOM 1424 N N . GLY A 1 192 ? 4.176 5.100 5.616 1.00 97.94 192 GLY A N 1
ATOM 1425 C CA . GLY A 1 192 ? 5.222 5.109 6.645 1.00 97.94 192 GLY A CA 1
ATOM 1426 C C . GLY A 1 192 ? 4.682 5.540 8.013 1.00 97.94 192 GLY A C 1
ATOM 1427 O O . GLY A 1 192 ? 4.837 4.826 9.007 1.00 97.94 192 GLY A O 1
ATOM 1428 N N . VAL A 1 193 ? 3.961 6.664 8.071 1.00 98.31 193 VAL A N 1
ATOM 1429 C CA . VAL A 1 193 ? 3.319 7.125 9.317 1.00 98.31 193 VAL A CA 1
ATOM 1430 C C . VAL A 1 193 ? 2.227 6.154 9.770 1.00 98.31 193 VAL A C 1
ATOM 1432 O O . VAL A 1 193 ? 2.164 5.834 10.958 1.00 98.31 193 VAL A O 1
ATOM 1435 N N . LEU A 1 194 ? 1.410 5.620 8.852 1.00 98.31 194 LEU A N 1
ATOM 1436 C CA . LEU A 1 194 ? 0.409 4.602 9.188 1.00 98.31 194 LEU A CA 1
ATOM 1437 C C . LEU A 1 194 ? 1.059 3.366 9.825 1.00 98.31 194 LEU A C 1
ATOM 1439 O O . LEU A 1 194 ? 0.580 2.873 10.847 1.00 98.31 194 LEU A O 1
ATOM 1443 N N . GLY A 1 195 ? 2.178 2.898 9.271 1.00 98.19 195 GLY A N 1
ATOM 1444 C CA . GLY A 1 195 ? 2.933 1.769 9.805 1.00 98.19 195 GLY A CA 1
ATOM 1445 C C . GLY A 1 195 ? 3.458 2.042 11.213 1.00 98.19 195 GLY A C 1
ATOM 1446 O O . GLY A 1 195 ? 3.288 1.217 12.114 1.00 98.19 195 GLY A O 1
ATOM 1447 N N . LEU A 1 196 ? 3.992 3.242 11.454 1.00 98.44 196 LEU A N 1
ATOM 1448 C CA . LEU A 1 196 ? 4.425 3.663 12.786 1.00 98.44 196 LEU A CA 1
ATOM 1449 C C . LEU A 1 196 ? 3.257 3.726 13.784 1.00 98.44 196 LEU A C 1
ATOM 1451 O O . LEU A 1 196 ? 3.399 3.309 14.936 1.00 98.44 196 LEU A O 1
ATOM 1455 N N . MET A 1 197 ? 2.088 4.206 13.356 1.00 98.31 197 MET A N 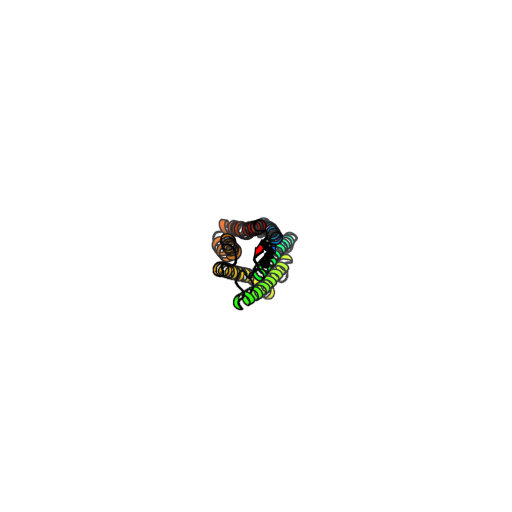1
ATOM 1456 C CA . MET A 1 197 ? 0.883 4.224 14.188 1.00 98.31 197 MET A CA 1
ATOM 1457 C C . MET A 1 197 ? 0.418 2.807 14.533 1.00 98.31 197 MET A C 1
ATOM 1459 O O . MET A 1 197 ? 0.151 2.529 15.701 1.00 98.31 197 MET A O 1
ATOM 1463 N N . LEU A 1 198 ? 0.382 1.893 13.560 1.00 97.75 198 LEU A N 1
ATOM 1464 C CA . LEU A 1 198 ?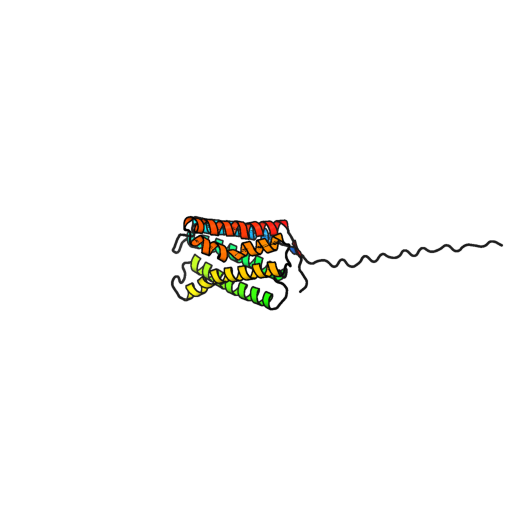 0.042 0.483 13.780 1.00 97.75 198 LEU A CA 1
ATOM 1465 C C . LEU A 1 198 ? 1.033 -0.203 14.725 1.00 97.75 198 LEU A C 1
ATOM 1467 O O . LEU A 1 198 ? 0.621 -0.980 15.591 1.00 97.75 198 LEU A O 1
ATOM 1471 N N . PHE A 1 199 ? 2.322 0.116 14.610 1.00 97.75 199 PHE A N 1
ATOM 1472 C CA . PHE A 1 199 ? 3.346 -0.364 15.530 1.00 97.75 199 PHE A CA 1
ATOM 1473 C C . PHE A 1 199 ? 3.105 0.113 16.968 1.00 97.75 199 PHE A C 1
ATOM 1475 O O . PHE A 1 199 ? 3.117 -0.696 17.900 1.00 97.75 199 PHE A O 1
ATOM 1482 N N . ARG A 1 200 ? 2.827 1.409 17.148 1.00 97.31 200 ARG A N 1
ATOM 1483 C CA . ARG A 1 200 ? 2.577 2.010 18.467 1.00 97.31 200 ARG A CA 1
ATOM 1484 C C . ARG A 1 200 ? 1.295 1.495 19.116 1.00 97.31 200 ARG A C 1
ATOM 1486 O O . ARG A 1 200 ? 1.314 1.163 20.296 1.00 97.31 200 ARG A O 1
ATOM 1493 N N . VAL A 1 201 ? 0.209 1.394 18.347 1.00 95.19 201 VAL A N 1
ATOM 1494 C CA . VAL A 1 201 ? -1.081 0.850 18.807 1.00 95.19 201 VAL A CA 1
ATOM 1495 C C . VAL A 1 201 ? -0.917 -0.599 19.265 1.00 95.19 201 VAL A C 1
ATOM 1497 O O . VAL A 1 201 ? -1.429 -0.996 20.308 1.00 95.19 201 VAL A O 1
ATOM 1500 N N . GLY A 1 202 ? -0.181 -1.398 18.494 1.00 93.06 202 GLY A N 1
ATOM 1501 C CA . GLY A 1 202 ? 0.185 -2.774 18.812 1.00 93.06 202 GLY A CA 1
ATOM 1502 C C . GLY A 1 202 ? -0.947 -3.801 18.742 1.00 93.06 202 GLY A C 1
ATOM 1503 O O . GLY A 1 202 ? -0.667 -4.953 18.399 1.00 93.06 202 GLY A O 1
ATOM 1504 N N . ARG A 1 203 ? -2.197 -3.412 19.028 1.00 94.00 203 ARG A N 1
ATOM 1505 C CA . ARG A 1 203 ? -3.393 -4.255 18.929 1.00 94.00 203 ARG A CA 1
ATOM 1506 C C . ARG A 1 203 ? -4.630 -3.452 18.526 1.00 94.00 203 ARG A C 1
ATOM 1508 O O . ARG A 1 203 ? -4.879 -2.390 19.088 1.00 94.00 203 ARG A O 1
ATOM 1515 N N . LEU A 1 204 ? -5.443 -3.988 17.618 1.00 92.75 204 LEU A N 1
ATOM 1516 C CA . LEU A 1 204 ? -6.743 -3.415 17.242 1.00 92.75 204 LEU A CA 1
ATOM 1517 C C . LEU A 1 204 ? -7.901 -4.315 17.685 1.00 92.75 204 LEU A C 1
ATOM 1519 O O . LEU A 1 204 ? -7.756 -5.538 17.640 1.00 92.75 204 LEU A O 1
ATOM 1523 N N . PRO A 1 205 ? -9.047 -3.749 18.101 1.00 88.38 205 PRO A N 1
ATOM 1524 C CA . PRO A 1 205 ? -10.219 -4.537 18.456 1.00 88.38 205 PRO A CA 1
ATOM 1525 C C . PRO A 1 205 ? -10.804 -5.236 17.224 1.00 88.38 205 PRO A C 1
ATOM 1527 O O . PRO A 1 205 ? -10.896 -4.650 16.145 1.00 88.38 205 PRO A O 1
ATOM 1530 N N . ILE A 1 206 ? -11.235 -6.484 17.401 1.00 85.19 206 ILE A N 1
ATOM 1531 C CA . ILE A 1 206 ? -12.090 -7.181 16.442 1.00 85.19 206 ILE A CA 1
ATOM 1532 C C . ILE A 1 206 ? -13.527 -6.879 16.850 1.00 85.19 206 ILE A C 1
ATOM 1534 O O . ILE A 1 206 ? -13.965 -7.262 17.934 1.00 85.19 206 ILE A O 1
ATOM 1538 N N . THR A 1 207 ? -14.254 -6.153 16.005 1.00 76.62 207 THR A N 1
ATOM 1539 C CA . THR A 1 207 ? -15.682 -5.927 16.249 1.00 76.62 207 THR A CA 1
ATOM 1540 C C . THR A 1 207 ? -16.445 -7.160 15.761 1.00 76.62 207 THR A C 1
ATOM 1542 O O . THR A 1 207 ? -16.228 -7.538 14.609 1.00 76.62 207 THR A O 1
ATOM 1545 N N . PRO A 1 208 ? -17.304 -7.798 16.579 1.00 65.00 208 PRO A N 1
ATOM 1546 C CA . PRO A 1 208 ? -18.152 -8.884 16.098 1.00 65.00 208 PRO A CA 1
ATOM 1547 C C . PRO A 1 208 ? -19.025 -8.396 14.931 1.00 65.00 208 PRO A C 1
ATOM 1549 O O . PRO A 1 208 ? -19.445 -7.234 14.908 1.00 65.00 208 PRO A O 1
ATOM 1552 N N . ALA A 1 209 ? -19.190 -9.272 13.936 1.00 59.78 209 ALA A N 1
ATOM 1553 C CA . ALA A 1 209 ? -19.829 -8.974 12.654 1.00 59.78 209 ALA A CA 1
ATOM 1554 C C . ALA A 1 209 ? -21.320 -8.650 12.779 1.00 59.78 209 ALA A C 1
ATOM 1556 O O . ALA A 1 209 ? -21.992 -9.267 13.632 1.00 59.78 209 ALA A O 1
#

Organism: NCBI:txid1344003

Foldseek 3Di:
DDDDDDDDDPDPDPPPDPPPPDQDKDFLQVLLVLLQVLLVQLLVLCLPQVPDDDADPSLQSNLVSVLSNLVSVLVVLVVCVQQVLLHDDPVNVVLSVVLVVLSVLLNVLSVCRSGVHCPPHPSSVVSPVSVLVSLVSQLVSLVSSCVVCSDDPVLSPLSNQLSNLSVFLVVLVVPPVRNSVRSSVSSCSRRNVSSVVSSVVRIGGRDDD

Secondary structure (DSSP, 8-state):
---PPPPP--------PPP-----EEE-HHHHHHHHHHHHHHHHHHHHHTT--SSSHHHHHHHHHHHHHHHHHHHHHHHHHHTTTT-SSHHHHHHHHHHHHHHHHHHHHHHHHHTTTTTTSHHHHHHHTHHHHHHHHHHHHHHHHHHH--S-HHHHHHHHHHHTHHHHHHHHHTSHHHHHHHHHHHHIIIIIHHHHHHHHH-EEE----

pLDDT: mean 90.27, std 11.73, range [46.62, 98.56]

Radius of gyration: 25.21 Å; chains: 1; bounding box: 54×39×109 Å